Protein AF-A0A937IMV4-F1 (afdb_monomer_lite)

Secondary structure (DSSP, 8-state):
--------SSS---EEEE-SS-S-HHHHHHHHHTTTTT---SB-SSEEEE-TT-PPPBTT-SSSS-GGGS-S----SHHHHHHHHHHHHHTTS-TT-HHHHHHHHHHHHHHHHHHHH--------TT--GGGGGGGSBPPEEEEEEE-S---TTSPPPEEEEEEEEE-SS-EEEEEE---S---HHHHHHHHHHHHH-TTEEEEEE-HHHHT-TT----GGGS-HHHHTTTTT-SS---SS--HHHHHHHHTTS--

Foldseek 3Di:
DDFQAQDFDPLWGWWKKFFFPDPDVVVVVVVCVVVVVPDPFQAACGIGTDTLPDAWAFLQGPHNQPCVPVPPDPCVDLVSLVVSSLVSLVNRADPPPPLLNLQSVQVLVLLQVVLVVPPCPDDDDPPDDSSQQSRLAWDKGAFIWIFHDTDDPVDDTHTATARIWTGNSNAIEGEHTAPPDDDDVVNVVSVVSCVNGHVRYHYFYDHNCVSPPPVSHNPCVSDDPCNSPSCPQPPGRPGNDDDPVCVVVVVVSPDD

Sequence (256 aa):
MGRWSLCHGDGYINTFIIYGLITNPETVIKRLETDLSKQTECLTSNLAIVNFNTSGFRLNNPGWADLKNAGPINIDSTSTMFEIVREKIKSKISPFSKNTNSFIRDYLDYIEVQVTKINISKPQNELFDQYDWIFSAWLPLTHTHILIDELNDKKPMEFAEFDLCYWTGQKILCINLGSSSSIIQSKQRKIDYLKKSNPLVEIITIPKNIILKKEKKFPSEFFDTDFKEFWNGLKIPLGPNQPPVLSQYFSDQSIK

Structure (mmCIF, N/CA/C/O backbone):
data_AF-A0A937IMV4-F1
#
_entry.id   AF-A0A937IMV4-F1
#
loop_
_atom_site.group_PDB
_atom_site.id
_atom_site.type_symbol
_atom_site.label_atom_id
_atom_site.label_alt_id
_atom_site.label_comp_id
_atom_site.label_asym_id
_atom_site.label_entity_id
_atom_site.label_seq_id
_atom_site.pdbx_PDB_ins_code
_atom_site.Cartn_x
_atom_site.Cartn_y
_atom_site.Cartn_z
_atom_site.occupancy
_atom_site.B_iso_or_equiv
_atom_site.auth_seq_id
_atom_site.auth_comp_id
_atom_site.auth_asym_id
_atom_site.auth_atom_id
_atom_site.pdbx_PDB_model_num
ATOM 1 N N . MET A 1 1 ? -26.572 13.332 -3.907 1.00 35.97 1 MET A N 1
ATOM 2 C CA . MET A 1 1 ? -25.115 13.094 -3.958 1.00 35.97 1 MET A CA 1
ATOM 3 C C . MET A 1 1 ? -24.833 11.950 -3.003 1.00 35.97 1 MET A C 1
ATOM 5 O O . MET A 1 1 ? -25.085 12.113 -1.816 1.00 35.97 1 MET A O 1
ATOM 9 N N . GLY A 1 2 ? -24.500 10.769 -3.530 1.00 40.22 2 GLY A N 1
ATOM 10 C CA . GLY A 1 2 ? -24.310 9.559 -2.724 1.00 40.22 2 GLY A CA 1
ATOM 11 C C . GLY A 1 2 ? -23.132 9.734 -1.772 1.00 40.22 2 GLY A C 1
ATOM 12 O O . GLY A 1 2 ? -22.074 10.198 -2.190 1.00 40.22 2 GLY A O 1
ATOM 13 N N . ARG A 1 3 ? -23.353 9.445 -0.488 1.00 43.44 3 ARG A N 1
ATOM 14 C CA . ARG A 1 3 ? -22.322 9.516 0.549 1.00 43.44 3 ARG A CA 1
ATOM 15 C C . ARG A 1 3 ? -21.315 8.389 0.330 1.00 43.44 3 ARG A C 1
ATOM 17 O O . ARG A 1 3 ? -21.696 7.259 0.050 1.00 43.44 3 ARG A O 1
ATOM 24 N N . TRP A 1 4 ? -20.037 8.732 0.418 1.00 48.31 4 TRP A N 1
ATOM 25 C CA . TRP A 1 4 ? -18.911 7.825 0.244 1.00 48.31 4 TRP A CA 1
ATOM 26 C C . TRP A 1 4 ? -18.717 7.056 1.555 1.00 48.31 4 TRP A C 1
ATOM 28 O O . TRP A 1 4 ? -18.085 7.551 2.486 1.00 48.31 4 TRP A O 1
ATOM 38 N N . SER A 1 5 ? -19.356 5.897 1.663 1.00 47.56 5 SER A N 1
ATOM 39 C CA . SER A 1 5 ? -19.237 4.966 2.786 1.00 47.56 5 SER A CA 1
ATOM 40 C C . SER A 1 5 ? -18.824 3.595 2.276 1.00 47.56 5 SER A C 1
ATOM 42 O O . SER A 1 5 ? -19.152 3.263 1.134 1.00 47.56 5 SER A O 1
ATOM 44 N N . LEU A 1 6 ? -18.146 2.790 3.111 1.00 47.97 6 LEU A N 1
ATOM 45 C CA . LEU A 1 6 ? -17.988 1.365 2.807 1.00 47.97 6 LEU A CA 1
ATOM 46 C C . LEU A 1 6 ? -19.382 0.768 2.721 1.00 47.97 6 LEU A C 1
ATOM 48 O O . LEU A 1 6 ? -20.078 0.674 3.727 1.00 47.97 6 LEU A O 1
ATOM 52 N N . CYS A 1 7 ? -19.794 0.416 1.505 1.00 49.31 7 CYS A N 1
ATOM 53 C CA . CYS A 1 7 ? -21.063 -0.244 1.277 1.00 49.31 7 CYS A CA 1
ATOM 54 C C . CYS A 1 7 ? -20.988 -1.654 1.875 1.00 49.31 7 CYS A C 1
ATOM 56 O O . CYS A 1 7 ? -20.182 -2.485 1.456 1.00 49.31 7 CYS A O 1
ATOM 58 N N . HIS A 1 8 ? -21.816 -1.908 2.885 1.00 48.75 8 HIS A N 1
ATOM 59 C CA . HIS A 1 8 ? -21.903 -3.193 3.570 1.00 48.75 8 HIS A CA 1
ATOM 60 C C . HIS A 1 8 ? -22.439 -4.279 2.636 1.00 48.75 8 HIS A C 1
ATOM 62 O O . HIS A 1 8 ? -23.478 -4.101 2.020 1.00 48.75 8 HIS A O 1
ATOM 68 N N . GLY A 1 9 ? -21.790 -5.446 2.608 1.00 45.41 9 GLY A N 1
ATOM 69 C CA . GLY A 1 9 ? -22.422 -6.703 2.173 1.00 45.41 9 GLY A CA 1
ATOM 70 C C . GLY A 1 9 ? -22.655 -6.923 0.670 1.00 45.41 9 GLY A C 1
ATOM 71 O O . GLY A 1 9 ? -22.860 -8.071 0.283 1.00 45.41 9 GLY A O 1
ATOM 72 N N . ASP A 1 10 ? -22.546 -5.901 -0.178 1.00 50.69 10 ASP A N 1
ATOM 73 C CA . ASP A 1 10 ? -22.975 -5.990 -1.588 1.00 50.69 10 ASP A CA 1
ATOM 74 C C . ASP A 1 10 ? -21.863 -6.419 -2.565 1.00 50.69 10 ASP A C 1
ATOM 76 O O . ASP A 1 10 ? -22.072 -6.475 -3.776 1.00 50.69 10 ASP A O 1
ATOM 80 N N . GLY A 1 11 ? -20.657 -6.703 -2.059 1.00 57.28 11 GLY A N 1
ATOM 81 C CA . GLY A 1 11 ? -19.498 -7.055 -2.890 1.00 57.28 11 GLY A CA 1
ATOM 82 C C . GLY A 1 11 ? -18.830 -5.862 -3.585 1.00 57.28 11 GLY A C 1
ATOM 83 O O . GLY A 1 11 ? -17.961 -6.067 -4.426 1.00 57.28 11 GLY A O 1
ATOM 84 N N . TYR A 1 12 ? -19.187 -4.631 -3.214 1.00 65.69 12 TYR A N 1
ATOM 85 C CA . TYR A 1 12 ? -18.537 -3.402 -3.670 1.00 65.69 12 TYR A CA 1
ATOM 86 C C . TYR A 1 12 ? -17.840 -2.707 -2.505 1.00 65.69 12 TYR A C 1
ATOM 88 O O . TYR A 1 12 ? -18.306 -2.757 -1.371 1.00 65.69 12 TYR A O 1
ATOM 96 N N . ILE A 1 13 ? -16.726 -2.034 -2.789 1.00 75.50 13 ILE A N 1
ATOM 97 C CA . ILE A 1 13 ? -15.989 -1.251 -1.801 1.00 75.50 13 ILE A CA 1
ATOM 98 C C . ILE A 1 13 ? -15.983 0.214 -2.213 1.00 75.50 13 ILE A C 1
ATOM 100 O O . ILE A 1 13 ? -15.630 0.541 -3.343 1.00 75.50 13 ILE A O 1
ATOM 104 N N . ASN A 1 14 ? -16.400 1.089 -1.301 1.00 83.94 14 ASN A N 1
ATOM 105 C CA . ASN A 1 14 ? -16.331 2.532 -1.473 1.00 83.94 14 ASN A CA 1
ATOM 106 C C . ASN A 1 14 ? -15.772 3.148 -0.186 1.00 83.94 14 ASN A C 1
ATOM 108 O O . ASN A 1 14 ? -16.401 3.067 0.851 1.00 83.94 14 ASN A O 1
ATOM 112 N N . THR A 1 15 ? -14.556 3.675 -0.174 1.00 87.38 15 THR A N 1
ATOM 113 C CA . THR A 1 15 ? -13.951 4.173 1.066 1.00 87.38 15 THR A CA 1
ATOM 114 C C . THR A 1 15 ? -12.892 5.219 0.824 1.00 87.38 15 THR A C 1
ATOM 116 O O . THR A 1 15 ? -12.255 5.278 -0.227 1.00 87.38 15 THR A O 1
ATOM 119 N N . PHE A 1 16 ? -12.635 5.979 1.880 1.00 89.88 16 PHE A N 1
ATOM 120 C CA . PHE A 1 16 ? -11.421 6.752 2.027 1.00 89.88 16 PHE A CA 1
ATOM 121 C C . PHE A 1 16 ? -10.347 5.941 2.745 1.00 89.88 16 PHE A C 1
ATOM 123 O O . PHE A 1 16 ? -10.598 5.297 3.769 1.00 89.88 16 PHE A O 1
ATOM 130 N N . ILE A 1 17 ? -9.136 6.012 2.207 1.00 93.31 17 ILE A N 1
ATOM 131 C CA . ILE A 1 17 ? -7.914 5.529 2.836 1.00 93.31 17 ILE A CA 1
ATOM 132 C C . ILE A 1 17 ? -7.033 6.748 3.088 1.00 93.31 17 ILE A C 1
ATOM 134 O O . ILE A 1 17 ? -6.520 7.356 2.149 1.00 93.31 17 ILE A O 1
ATOM 138 N N . ILE A 1 18 ? -6.850 7.120 4.351 1.00 94.44 18 ILE A N 1
ATOM 139 C CA . ILE A 1 18 ? -5.891 8.153 4.741 1.00 94.44 18 ILE A CA 1
ATOM 140 C C . ILE A 1 18 ? -4.559 7.471 5.015 1.00 94.44 18 ILE A C 1
ATOM 142 O O . ILE A 1 18 ? -4.516 6.435 5.676 1.00 94.44 18 ILE A O 1
ATOM 146 N N . TYR A 1 19 ? -3.466 8.043 4.523 1.00 94.81 19 TYR A N 1
ATOM 147 C CA . TYR A 1 19 ? -2.154 7.419 4.637 1.00 94.81 19 TYR A CA 1
ATOM 148 C C . TYR A 1 19 ? -1.023 8.449 4.790 1.00 94.81 19 TYR A C 1
ATOM 150 O O . TYR A 1 19 ? -1.168 9.650 4.530 1.00 94.81 19 TYR A O 1
ATOM 158 N N . GLY A 1 20 ? 0.128 7.963 5.243 1.00 92.88 20 GLY A N 1
ATOM 159 C CA . GLY A 1 20 ? 1.294 8.746 5.632 1.00 92.88 20 GLY A CA 1
ATOM 160 C C . GLY A 1 20 ? 1.236 9.239 7.080 1.00 92.88 20 GLY A C 1
ATOM 161 O O . GLY A 1 20 ? 0.428 8.794 7.891 1.00 92.88 20 GLY A O 1
ATOM 162 N N . LEU A 1 21 ? 2.128 10.170 7.420 1.00 91.00 21 LEU A N 1
ATOM 163 C CA . LEU A 1 21 ? 2.226 10.750 8.762 1.00 91.00 21 LEU A CA 1
ATOM 164 C C . LEU A 1 21 ? 1.096 11.752 9.020 1.00 91.00 21 LEU A C 1
ATOM 166 O O . LEU A 1 21 ? 1.268 12.957 8.844 1.00 91.00 21 LEU A O 1
ATOM 170 N N . ILE A 1 22 ? -0.061 11.243 9.434 1.00 88.62 22 ILE A N 1
ATOM 171 C CA . ILE A 1 22 ? -1.247 12.038 9.748 1.00 88.62 22 ILE A CA 1
ATOM 172 C C . ILE A 1 22 ? -1.566 11.942 11.237 1.00 88.62 22 ILE A C 1
ATOM 174 O O . ILE A 1 22 ? -1.666 10.856 11.796 1.00 88.62 22 ILE A O 1
ATOM 178 N N . THR A 1 23 ? -1.746 13.097 11.877 1.00 84.50 23 THR A N 1
ATOM 179 C CA . THR A 1 23 ? -2.139 13.191 13.292 1.00 84.50 23 THR A CA 1
ATOM 180 C C . THR A 1 23 ? -3.652 13.189 13.488 1.00 84.50 23 THR A C 1
ATOM 182 O O . THR A 1 23 ? -4.128 12.730 14.521 1.00 84.50 23 THR A O 1
ATOM 185 N N . ASN A 1 24 ? -4.413 13.700 12.515 1.00 89.44 24 ASN A N 1
ATOM 186 C CA . ASN A 1 24 ? -5.872 13.725 12.552 1.00 89.44 24 ASN A CA 1
ATOM 187 C C . ASN A 1 24 ? -6.459 13.379 11.165 1.00 89.44 24 ASN A C 1
ATOM 189 O O . ASN A 1 24 ? -6.494 14.257 10.294 1.00 89.44 24 ASN A O 1
ATOM 193 N N . PRO A 1 25 ? -6.906 12.126 10.944 1.00 89.69 25 PRO A N 1
ATOM 194 C CA . PRO A 1 25 ? -7.451 11.689 9.658 1.00 89.69 25 PRO A CA 1
ATOM 195 C C . PRO A 1 25 ? -8.759 12.399 9.278 1.00 89.69 25 PRO A C 1
ATOM 197 O O . PRO A 1 25 ? -8.988 12.637 8.093 1.00 89.69 25 PRO A O 1
ATOM 200 N N . GLU A 1 26 ? -9.576 12.834 10.244 1.00 88.81 26 GLU A N 1
ATOM 201 C CA . GLU A 1 26 ? -10.815 13.567 9.943 1.00 88.81 26 GLU A CA 1
ATOM 202 C C . GLU A 1 26 ? -10.547 14.897 9.244 1.00 88.81 26 GLU A C 1
ATOM 204 O O . GLU A 1 26 ? -11.264 15.281 8.324 1.00 88.81 26 GLU A O 1
ATOM 209 N N . THR A 1 27 ? -9.507 15.614 9.674 1.00 87.06 27 THR A N 1
ATOM 210 C CA . THR A 1 27 ? -9.147 16.908 9.082 1.00 87.06 27 THR A CA 1
ATOM 211 C C . THR A 1 27 ? -8.747 16.756 7.617 1.00 87.06 27 THR A C 1
ATOM 213 O O . THR A 1 27 ? -8.982 17.667 6.825 1.00 87.06 27 THR A O 1
ATOM 216 N N . VAL A 1 28 ? -8.156 15.615 7.244 1.00 86.69 28 VAL A N 1
ATOM 217 C CA . VAL A 1 28 ? -7.808 15.316 5.849 1.00 86.69 28 VAL A CA 1
ATOM 218 C C . VAL A 1 28 ? -9.081 15.182 5.017 1.00 86.69 28 VAL A C 1
ATOM 220 O O . VAL A 1 28 ? -9.205 15.875 4.011 1.00 86.69 28 VAL A O 1
ATOM 223 N N . ILE A 1 29 ? -10.049 14.380 5.474 1.00 83.56 29 ILE A N 1
ATOM 224 C CA . ILE A 1 29 ? -11.341 14.218 4.789 1.00 83.56 29 ILE A CA 1
ATOM 225 C C . ILE A 1 29 ? -12.083 15.555 4.695 1.00 83.56 29 ILE A C 1
ATOM 227 O O . ILE A 1 29 ? -12.451 15.963 3.600 1.00 83.56 29 ILE A O 1
ATOM 231 N N . LYS A 1 30 ? -12.244 16.281 5.808 1.00 82.19 30 LYS A N 1
ATOM 232 C CA . LYS A 1 30 ? -13.016 17.538 5.853 1.00 82.19 30 LYS A CA 1
ATOM 233 C C . LYS A 1 30 ? -12.456 18.616 4.924 1.00 82.19 30 LYS A C 1
ATOM 235 O O . LYS A 1 30 ? -13.222 19.331 4.290 1.00 82.19 30 LYS A O 1
ATOM 240 N N . ARG A 1 31 ? -11.124 18.730 4.807 1.00 77.50 31 ARG A N 1
ATOM 241 C CA . ARG A 1 31 ? -10.494 19.647 3.834 1.00 77.50 31 ARG A CA 1
ATOM 242 C C . ARG A 1 31 ? -10.890 19.294 2.405 1.00 77.50 31 ARG A C 1
ATOM 244 O O . ARG A 1 31 ? -11.164 20.186 1.610 1.00 77.50 31 ARG A O 1
ATOM 251 N N . LEU A 1 32 ? -10.939 18.001 2.111 1.00 69.88 32 LEU A N 1
ATOM 252 C CA . LEU A 1 32 ? -11.200 17.474 0.780 1.00 69.88 32 LEU A CA 1
ATOM 253 C C . LEU A 1 32 ? -12.697 17.463 0.448 1.00 69.88 32 LEU A C 1
ATOM 255 O O . LEU A 1 32 ? -13.033 17.644 -0.710 1.00 69.88 32 LEU A O 1
ATOM 259 N N . GLU A 1 33 ? -13.607 17.369 1.424 1.00 65.94 33 GLU A N 1
ATOM 260 C CA . GLU A 1 33 ? -15.060 17.532 1.212 1.00 65.94 33 GLU A CA 1
ATOM 261 C C . GLU A 1 33 ? -15.422 18.903 0.635 1.00 65.94 33 GLU A C 1
ATOM 263 O O . GLU A 1 33 ? -16.274 18.993 -0.250 1.00 65.94 33 GLU A O 1
ATOM 268 N N . THR A 1 34 ? -14.718 19.958 1.049 1.00 60.47 34 THR A N 1
ATOM 269 C CA . THR A 1 34 ? -14.850 21.297 0.453 1.00 60.47 34 THR A CA 1
ATOM 270 C C . THR A 1 34 ? -14.442 21.348 -1.027 1.00 60.47 34 THR A C 1
ATOM 272 O O . THR A 1 34 ? -14.974 22.168 -1.776 1.00 60.47 34 THR A O 1
ATOM 275 N N . ASP A 1 35 ? -13.552 20.448 -1.462 1.00 58.44 35 ASP A N 1
ATOM 276 C CA . ASP A 1 35 ? -12.949 20.418 -2.802 1.00 58.44 35 ASP A CA 1
ATOM 277 C C . ASP A 1 35 ? -13.392 19.217 -3.663 1.00 58.44 35 ASP A C 1
ATOM 279 O O . ASP A 1 35 ? -13.075 19.155 -4.850 1.00 58.44 35 ASP A O 1
ATOM 283 N N . LEU A 1 36 ? -14.165 18.278 -3.109 1.00 55.75 36 LEU A N 1
ATOM 284 C CA . LEU A 1 36 ? -14.552 17.000 -3.725 1.00 55.75 36 LEU A CA 1
ATOM 285 C C . LEU A 1 36 ? -15.387 17.189 -5.000 1.00 55.75 36 LEU A C 1
ATOM 287 O O . LEU A 1 36 ? -15.320 16.376 -5.915 1.00 55.75 36 LEU A O 1
ATOM 291 N N . SER A 1 37 ? -16.110 18.309 -5.109 1.00 53.34 37 SER A N 1
ATOM 292 C CA . SER A 1 37 ? -16.808 18.706 -6.344 1.00 53.34 37 SER A CA 1
ATOM 293 C C . SER A 1 37 ? -15.868 19.062 -7.508 1.00 53.34 37 SER A C 1
ATOM 295 O O . SER A 1 37 ? -16.317 19.150 -8.648 1.00 53.34 37 SER A O 1
ATOM 297 N N . LYS A 1 38 ? -14.572 19.261 -7.234 1.00 54.50 38 LYS A N 1
ATOM 298 C CA . LYS A 1 38 ? -13.532 19.648 -8.199 1.00 54.50 38 LYS A CA 1
ATOM 299 C C . LYS A 1 38 ? -12.437 18.591 -8.366 1.00 54.50 38 LYS A C 1
ATOM 301 O O . LYS A 1 38 ? -11.566 18.768 -9.214 1.00 54.50 38 LYS A O 1
ATOM 306 N N . GLN A 1 39 ? -12.445 17.519 -7.570 1.00 58.66 39 GLN A N 1
ATOM 307 C CA . GLN A 1 39 ? -11.411 16.489 -7.629 1.00 58.66 39 GLN A CA 1
ATOM 308 C C . GLN A 1 39 ? -11.734 15.419 -8.666 1.00 58.66 39 GLN A C 1
ATOM 310 O O . GLN A 1 39 ? -12.695 14.668 -8.539 1.00 58.66 39 GLN A O 1
ATOM 315 N N . THR A 1 40 ? -10.883 15.338 -9.685 1.00 61.75 40 THR A N 1
ATOM 316 C CA . THR A 1 40 ? -10.913 14.293 -10.716 1.00 61.75 40 THR A CA 1
ATOM 317 C C . THR A 1 40 ? -10.019 13.099 -10.375 1.00 61.75 40 THR A C 1
ATOM 319 O O . THR A 1 40 ? -10.160 12.040 -10.979 1.00 61.75 40 THR A O 1
ATOM 322 N N . GLU A 1 41 ? -9.083 13.252 -9.432 1.00 71.50 41 GLU A N 1
ATOM 323 C CA . GLU A 1 41 ? -8.085 12.231 -9.095 1.00 71.50 41 GLU A CA 1
ATOM 324 C C . GLU A 1 41 ? -8.499 11.417 -7.859 1.00 71.50 41 GLU A C 1
ATOM 326 O O . GLU A 1 41 ? -8.888 11.967 -6.832 1.00 71.50 41 GLU A O 1
ATOM 331 N N . CYS A 1 42 ? -8.362 10.089 -7.940 1.00 84.25 42 CYS A N 1
ATOM 332 C CA . CYS A 1 42 ? -8.639 9.170 -6.826 1.00 84.25 42 CYS A CA 1
ATOM 333 C C . CYS A 1 42 ? -7.492 9.087 -5.801 1.00 84.25 42 CYS A C 1
ATOM 335 O O . CYS A 1 42 ? -7.614 8.384 -4.802 1.00 84.25 42 CYS A O 1
ATOM 337 N N . LEU A 1 43 ? -6.368 9.764 -6.041 1.00 88.06 43 LEU A N 1
ATOM 338 C CA . LEU A 1 43 ? -5.193 9.776 -5.173 1.00 88.06 43 LEU A CA 1
ATOM 339 C C . LEU A 1 43 ? -4.726 11.213 -4.956 1.00 88.06 43 LEU A C 1
ATOM 341 O O . LEU A 1 43 ? -4.619 11.996 -5.888 1.00 88.06 43 LEU A O 1
ATOM 345 N N . THR A 1 44 ? -4.385 11.534 -3.716 1.00 88.88 44 THR A N 1
ATOM 346 C CA . THR A 1 44 ? -3.658 12.749 -3.326 1.00 88.88 44 THR A CA 1
ATOM 347 C C . THR A 1 44 ? -2.463 12.343 -2.472 1.00 88.88 44 THR A C 1
ATOM 349 O O . THR A 1 44 ? -2.267 11.155 -2.221 1.00 88.88 44 THR A O 1
ATOM 352 N N . SER A 1 45 ? -1.683 13.291 -1.950 1.00 88.00 45 SER A N 1
ATOM 353 C CA . SER A 1 45 ? -0.517 12.993 -1.112 1.00 88.00 45 SER A CA 1
ATOM 354 C C . SER A 1 45 ? -0.832 12.192 0.161 1.00 88.00 45 SER A C 1
ATOM 356 O O . SER A 1 45 ? 0.063 11.517 0.674 1.00 88.00 45 SER A O 1
ATOM 358 N N . ASN A 1 46 ? -2.064 12.257 0.679 1.00 92.06 46 ASN A N 1
ATOM 359 C CA . ASN A 1 46 ? -2.443 11.661 1.969 1.00 92.06 46 ASN A CA 1
ATOM 360 C C . ASN A 1 46 ? -3.838 11.020 1.988 1.00 92.06 46 ASN A C 1
ATOM 362 O O . ASN A 1 46 ? -4.243 10.498 3.024 1.00 92.06 46 ASN A O 1
ATOM 366 N N . LEU A 1 47 ? -4.569 11.060 0.875 1.00 91.50 47 LEU A N 1
ATOM 367 C CA . LEU A 1 47 ? -5.886 10.445 0.726 1.00 91.50 47 LEU A CA 1
ATOM 368 C C . LEU A 1 47 ? -5.910 9.583 -0.532 1.00 91.50 47 LEU A C 1
ATOM 370 O O . LEU A 1 47 ? -5.431 10.015 -1.581 1.00 91.50 47 LEU A O 1
ATOM 374 N N . ALA A 1 48 ? -6.515 8.410 -0.428 1.00 92.06 48 ALA A N 1
ATOM 375 C CA . ALA A 1 48 ? -6.930 7.597 -1.553 1.00 92.06 48 ALA A CA 1
ATOM 376 C C . ALA A 1 48 ? -8.446 7.362 -1.494 1.00 92.06 48 ALA A C 1
ATOM 378 O O . ALA A 1 48 ? -8.990 7.052 -0.432 1.00 92.06 48 ALA A O 1
ATOM 379 N N . ILE A 1 49 ? -9.116 7.524 -2.630 1.00 90.00 49 ILE A N 1
ATOM 380 C CA . ILE A 1 49 ? -10.550 7.316 -2.813 1.00 90.00 49 ILE A CA 1
ATOM 381 C C . ILE A 1 49 ? -10.725 6.008 -3.575 1.00 90.00 49 ILE A C 1
ATOM 383 O O . ILE A 1 49 ? -10.404 5.912 -4.760 1.00 90.00 49 ILE A O 1
ATOM 387 N N . VAL A 1 50 ? -11.222 4.989 -2.890 1.00 88.69 50 VAL A N 1
ATOM 388 C CA . VAL A 1 50 ? -11.490 3.675 -3.469 1.00 88.69 50 VAL A CA 1
ATOM 389 C C . VAL A 1 50 ? -12.979 3.577 -3.736 1.00 88.69 50 VAL A C 1
ATOM 391 O O . VAL A 1 50 ? -13.762 3.802 -2.828 1.00 88.69 50 VAL A O 1
ATOM 394 N N . ASN A 1 51 ? -13.371 3.250 -4.961 1.00 83.56 51 ASN A N 1
ATOM 395 C CA . ASN A 1 51 ? -14.735 2.895 -5.336 1.00 83.56 51 ASN A CA 1
ATOM 396 C C . ASN A 1 51 ? -14.699 1.756 -6.373 1.00 83.56 51 ASN A C 1
ATOM 398 O O . ASN A 1 51 ? -13.623 1.343 -6.807 1.00 83.56 51 ASN A O 1
ATOM 402 N N . PHE A 1 52 ? -15.865 1.270 -6.801 1.00 74.88 52 PHE A N 1
ATOM 403 C CA . PHE A 1 52 ? -15.981 0.162 -7.758 1.00 74.88 52 PHE A CA 1
ATOM 404 C C . PHE A 1 52 ? -15.360 0.426 -9.143 1.00 74.88 52 PHE A C 1
ATOM 406 O O . PHE A 1 52 ? -15.055 -0.522 -9.856 1.00 74.88 52 PHE A O 1
ATOM 413 N N . ASN A 1 53 ? -15.152 1.691 -9.519 1.00 79.56 53 ASN A N 1
ATOM 414 C CA . ASN A 1 53 ? -14.491 2.091 -10.765 1.00 79.56 53 ASN A CA 1
ATOM 415 C C . ASN A 1 53 ? -13.014 2.458 -10.565 1.00 79.56 53 ASN A C 1
ATOM 417 O O . ASN A 1 53 ? -12.319 2.757 -11.537 1.00 79.56 53 ASN A O 1
ATOM 421 N N . THR A 1 54 ? -12.518 2.492 -9.325 1.00 84.19 54 THR A N 1
ATOM 422 C CA . THR A 1 54 ? -11.134 2.881 -9.055 1.00 84.19 54 THR A CA 1
ATOM 423 C C . THR A 1 54 ? -10.202 1.721 -9.390 1.00 84.19 54 THR A C 1
ATOM 425 O O . THR A 1 54 ? -10.170 0.714 -8.684 1.00 84.19 54 THR A O 1
ATOM 428 N N . SER A 1 55 ? -9.365 1.882 -10.417 1.00 88.25 55 SER A N 1
ATOM 429 C CA . SER A 1 55 ? -8.282 0.937 -10.706 1.00 88.25 55 SER A CA 1
ATOM 430 C C . SER A 1 55 ? -7.323 0.808 -9.520 1.00 88.25 55 SER A C 1
ATOM 432 O O . SER A 1 55 ? -7.145 1.751 -8.747 1.00 88.25 55 SER A O 1
ATOM 434 N N . GLY A 1 56 ? -6.653 -0.334 -9.397 1.00 91.12 56 GLY A N 1
ATOM 435 C CA . GLY A 1 56 ? -5.672 -0.532 -8.337 1.00 91.12 56 GLY A CA 1
ATOM 436 C C . GLY A 1 56 ? -4.537 0.494 -8.368 1.00 91.12 56 GLY A C 1
ATOM 437 O O . GLY A 1 56 ? -4.130 0.953 -9.436 1.00 91.12 56 GLY A O 1
ATOM 438 N N . PHE A 1 57 ? -4.042 0.865 -7.188 1.00 94.06 57 PHE A N 1
ATOM 439 C CA . PHE A 1 57 ? -3.035 1.910 -7.054 1.00 94.06 57 PHE A CA 1
ATOM 440 C C . PHE A 1 57 ? -1.634 1.348 -7.266 1.00 94.06 57 PHE A C 1
ATOM 442 O O . PHE A 1 57 ? -1.197 0.415 -6.593 1.00 94.06 57 PHE A O 1
ATOM 449 N N . ARG A 1 58 ? -0.920 1.956 -8.199 1.00 93.94 58 ARG A N 1
ATOM 450 C CA . ARG A 1 58 ? 0.414 1.628 -8.676 1.00 93.94 58 ARG A CA 1
ATOM 451 C C . ARG A 1 58 ? 1.357 2.802 -8.446 1.00 93.94 58 ARG A C 1
ATOM 453 O O . ARG A 1 58 ? 0.926 3.939 -8.246 1.00 93.94 58 ARG A O 1
ATOM 460 N N . LEU A 1 59 ? 2.659 2.537 -8.498 1.00 92.62 59 LEU A N 1
ATOM 461 C CA . LEU A 1 59 ? 3.679 3.573 -8.315 1.00 92.62 59 LEU A CA 1
ATOM 462 C C . LEU A 1 59 ? 3.579 4.697 -9.356 1.00 92.62 59 LEU A C 1
ATOM 464 O O . LEU A 1 59 ? 3.895 5.840 -9.032 1.00 92.62 59 LEU A O 1
ATOM 468 N N . ASN A 1 60 ? 3.094 4.398 -10.565 1.00 88.25 60 ASN A N 1
ATOM 469 C CA . ASN A 1 60 ? 2.908 5.389 -11.625 1.00 88.25 60 ASN A CA 1
ATOM 470 C C . ASN A 1 60 ? 1.680 6.302 -11.447 1.00 88.25 60 ASN A C 1
ATOM 472 O O . ASN A 1 60 ? 1.544 7.269 -12.198 1.00 88.25 60 ASN A O 1
ATOM 476 N N . ASN A 1 61 ? 0.748 5.987 -10.536 1.00 88.25 61 ASN A N 1
ATOM 477 C CA . ASN A 1 61 ? -0.488 6.758 -10.457 1.00 88.25 61 ASN A CA 1
ATOM 478 C C . ASN A 1 61 ? -0.202 8.221 -10.075 1.00 88.25 61 ASN A C 1
ATOM 480 O O . ASN A 1 61 ? 0.648 8.485 -9.222 1.00 88.25 61 ASN A O 1
ATOM 484 N N . PRO A 1 62 ? -0.922 9.190 -10.665 1.00 83.94 62 PRO A N 1
ATOM 485 C CA . PRO A 1 62 ? -0.759 10.593 -10.314 1.00 83.94 62 PRO A CA 1
ATOM 486 C C . PRO A 1 62 ? -1.295 10.901 -8.905 1.00 83.94 62 PRO A C 1
ATOM 488 O O . PRO A 1 62 ? -1.963 10.088 -8.264 1.00 83.94 62 PRO A O 1
ATOM 491 N N . GLY A 1 63 ? -0.955 12.091 -8.407 1.00 83.88 63 GLY A N 1
ATOM 492 C CA . GLY A 1 63 ? -1.513 12.663 -7.178 1.00 83.88 63 GLY A CA 1
ATOM 493 C C . GLY A 1 63 ? -0.798 12.275 -5.878 1.00 83.88 63 GLY A C 1
ATOM 494 O O . GLY A 1 63 ? -0.639 13.119 -4.995 1.00 83.88 63 GLY A O 1
ATOM 495 N N . TRP A 1 64 ? -0.282 11.045 -5.745 1.00 87.62 64 TRP A N 1
ATOM 496 C CA . TRP A 1 64 ? 0.339 10.597 -4.483 1.00 87.62 64 TRP A CA 1
ATOM 497 C C . TRP A 1 64 ? 1.761 11.136 -4.255 1.00 87.62 64 TRP A C 1
ATOM 499 O O . TRP A 1 64 ? 2.152 11.402 -3.108 1.00 87.62 64 TRP A O 1
ATOM 509 N N . ALA A 1 65 ? 2.542 11.267 -5.331 1.00 79.81 65 ALA A N 1
ATOM 510 C CA . ALA A 1 65 ? 3.949 11.660 -5.274 1.00 79.81 65 ALA A CA 1
ATOM 511 C C . ALA A 1 65 ? 4.151 13.188 -5.296 1.00 79.81 65 ALA A C 1
ATOM 513 O O . ALA A 1 65 ? 5.192 13.659 -4.834 1.00 79.81 65 ALA A O 1
ATOM 514 N N . ASP A 1 66 ? 3.154 13.945 -5.783 1.00 67.62 66 ASP A N 1
ATOM 515 C CA . ASP A 1 66 ? 3.196 15.396 -6.042 1.00 67.62 66 ASP A CA 1
ATOM 516 C C . ASP A 1 66 ? 4.572 15.875 -6.538 1.00 67.62 66 ASP A C 1
ATOM 518 O O . ASP A 1 66 ? 5.274 16.661 -5.899 1.00 67.62 66 ASP A O 1
ATOM 522 N N . LEU A 1 67 ? 4.996 15.325 -7.678 1.00 62.81 67 LEU A N 1
ATOM 523 C CA . LEU A 1 67 ? 6.287 15.639 -8.292 1.00 62.81 67 LEU A CA 1
ATOM 524 C C . LEU A 1 67 ? 6.301 17.018 -8.968 1.00 62.81 67 LEU A C 1
ATOM 526 O O . LEU A 1 67 ? 7.350 17.449 -9.426 1.00 62.81 67 LEU A O 1
ATOM 530 N N . LYS A 1 68 ? 5.170 17.741 -8.988 1.00 53.16 68 LYS A N 1
ATOM 531 C CA . LYS A 1 68 ? 5.053 19.090 -9.570 1.00 53.16 68 LYS A CA 1
ATOM 532 C C . LYS A 1 68 ? 5.934 20.123 -8.855 1.00 53.16 68 LYS A C 1
ATOM 534 O O . LYS A 1 68 ? 6.309 21.118 -9.461 1.00 53.16 68 LYS A O 1
ATOM 539 N N . ASN A 1 69 ? 6.254 19.873 -7.583 1.00 46.53 69 ASN A N 1
ATOM 540 C CA . ASN A 1 69 ? 7.090 20.732 -6.737 1.00 46.53 69 ASN A CA 1
ATOM 541 C C . ASN A 1 69 ? 8.509 20.188 -6.529 1.00 46.53 69 ASN A C 1
ATOM 543 O O . ASN A 1 69 ? 9.331 20.820 -5.864 1.00 46.53 69 ASN A O 1
ATOM 547 N N . ALA A 1 70 ? 8.801 19.004 -7.065 1.00 49.41 70 ALA A N 1
ATOM 548 C CA . ALA A 1 70 ? 10.175 18.580 -7.220 1.00 49.41 70 ALA A CA 1
ATOM 549 C C . ALA A 1 70 ? 10.754 19.529 -8.279 1.00 49.41 70 ALA A C 1
ATOM 551 O O . ALA A 1 70 ? 10.126 19.690 -9.318 1.00 49.41 70 ALA A O 1
ATOM 552 N N . GLY A 1 71 ? 11.829 20.265 -7.981 1.00 45.34 71 GLY A N 1
ATOM 553 C CA . GLY A 1 71 ? 12.371 21.301 -8.875 1.00 45.34 71 GLY A CA 1
ATOM 554 C C . GLY A 1 71 ? 12.794 20.757 -10.252 1.00 45.34 71 GLY A C 1
ATOM 555 O O . GLY A 1 71 ? 12.351 19.690 -10.661 1.00 45.34 71 GLY A O 1
ATOM 556 N N . PRO A 1 72 ? 13.681 21.428 -11.002 1.00 45.38 72 PRO A N 1
ATOM 557 C CA . PRO A 1 72 ? 14.250 20.837 -12.211 1.00 45.38 72 PRO A CA 1
ATOM 558 C C . PRO A 1 72 ? 15.122 19.630 -11.825 1.00 45.38 72 PRO A C 1
ATOM 560 O O . PRO A 1 72 ? 16.337 19.734 -11.680 1.00 45.38 72 PRO A O 1
ATOM 563 N N . ILE A 1 73 ? 14.495 18.483 -11.578 1.00 54.34 73 ILE A N 1
ATOM 564 C CA . ILE A 1 73 ? 15.173 17.210 -11.450 1.00 54.34 73 ILE A CA 1
ATOM 565 C C . ILE A 1 73 ? 15.490 16.807 -12.880 1.00 54.34 73 ILE A C 1
ATOM 567 O O . ILE A 1 73 ? 14.585 16.547 -13.672 1.00 54.34 73 ILE A O 1
ATOM 571 N N . ASN A 1 74 ? 16.779 16.769 -13.200 1.00 49.72 74 ASN A N 1
ATOM 572 C CA . ASN A 1 74 ? 17.272 16.068 -14.376 1.00 49.72 74 ASN A CA 1
ATOM 573 C C . ASN A 1 74 ? 17.008 14.572 -14.149 1.00 49.72 74 ASN A C 1
ATOM 575 O O . ASN A 1 74 ? 17.812 13.848 -13.557 1.00 49.72 74 ASN A O 1
ATOM 579 N N . ILE A 1 75 ? 15.794 14.130 -14.479 1.00 60.62 75 ILE A N 1
ATOM 580 C CA . ILE A 1 75 ? 15.418 12.720 -14.442 1.00 60.62 75 ILE A CA 1
ATOM 581 C C . ILE A 1 75 ? 15.990 12.112 -15.717 1.00 60.62 75 ILE A C 1
ATOM 583 O O . ILE A 1 75 ? 15.303 11.966 -16.723 1.00 60.62 75 ILE A O 1
ATOM 587 N N . ASP A 1 76 ? 17.280 11.801 -15.664 1.00 64.88 76 ASP A N 1
ATOM 588 C CA . ASP A 1 76 ? 18.022 11.298 -16.821 1.00 64.88 76 ASP A CA 1
ATOM 589 C C . ASP A 1 76 ? 17.797 9.785 -17.033 1.00 64.88 76 ASP A C 1
ATOM 591 O O . ASP A 1 76 ? 18.235 9.227 -18.036 1.00 64.88 76 ASP A O 1
ATOM 595 N N . SER A 1 77 ? 17.117 9.095 -16.098 1.00 75.50 77 SER A N 1
ATOM 596 C CA . SER A 1 77 ? 16.796 7.665 -16.217 1.00 75.50 77 SER A CA 1
ATOM 597 C C . SER A 1 77 ? 15.603 7.202 -15.362 1.00 75.50 77 SER A C 1
ATOM 599 O O . SER A 1 77 ? 15.301 7.773 -14.307 1.00 75.50 77 SER A O 1
ATOM 601 N N . THR A 1 78 ? 14.981 6.090 -15.771 1.00 81.38 78 THR A N 1
ATOM 602 C CA . THR A 1 78 ? 13.949 5.344 -15.022 1.00 81.38 78 THR A CA 1
ATOM 603 C C . THR A 1 78 ? 14.443 4.897 -13.634 1.00 81.38 78 THR A C 1
ATOM 605 O O . THR A 1 78 ? 13.677 4.912 -12.669 1.00 81.38 78 THR A O 1
ATOM 608 N N . SER A 1 79 ? 15.734 4.572 -13.493 1.00 84.38 79 SER A N 1
ATOM 609 C CA . SER A 1 79 ? 16.360 4.223 -12.206 1.00 84.38 79 SER A CA 1
ATOM 610 C C . SER A 1 79 ? 16.395 5.404 -11.237 1.00 84.38 79 SER A C 1
ATOM 612 O O . SER A 1 79 ? 15.944 5.280 -10.098 1.00 84.38 79 SER A O 1
ATOM 614 N N . THR A 1 80 ? 16.820 6.580 -11.706 1.00 84.56 80 THR A N 1
ATOM 615 C CA . THR A 1 80 ? 16.815 7.811 -10.901 1.00 84.56 80 THR A CA 1
ATOM 616 C C . THR A 1 80 ? 15.403 8.152 -10.422 1.00 84.56 80 THR A C 1
ATOM 618 O O . THR A 1 80 ? 15.201 8.497 -9.257 1.00 84.56 80 THR A O 1
ATOM 621 N N . MET A 1 81 ? 14.406 8.015 -11.301 1.00 85.00 81 MET A N 1
ATOM 622 C CA . MET A 1 81 ? 13.002 8.237 -10.949 1.00 85.00 81 MET A CA 1
ATOM 623 C C . MET A 1 81 ? 12.518 7.263 -9.871 1.00 85.00 81 MET A C 1
ATOM 625 O O . MET A 1 81 ? 11.791 7.651 -8.954 1.00 85.00 81 MET A O 1
ATOM 629 N N . PHE A 1 82 ? 12.926 5.999 -9.956 1.00 89.62 82 PHE A N 1
ATOM 630 C CA . PHE A 1 82 ? 12.545 5.016 -8.959 1.00 89.62 82 PHE A CA 1
ATOM 631 C C . PHE A 1 82 ? 13.183 5.297 -7.595 1.00 89.62 82 PHE A C 1
ATOM 633 O O . PHE A 1 82 ? 12.482 5.213 -6.591 1.00 89.62 82 PHE A O 1
ATOM 640 N N . GLU A 1 83 ? 14.445 5.728 -7.532 1.00 89.69 83 GLU A N 1
ATOM 641 C CA . GLU A 1 83 ? 15.060 6.161 -6.268 1.00 89.69 83 GLU A CA 1
ATOM 642 C C . GLU A 1 83 ? 14.314 7.347 -5.637 1.00 89.69 83 GLU A C 1
ATOM 644 O O . GLU A 1 83 ? 14.043 7.348 -4.434 1.00 89.69 83 GLU A O 1
ATOM 649 N N . ILE A 1 84 ? 13.863 8.314 -6.443 1.00 88.38 84 ILE A N 1
ATOM 650 C CA . ILE A 1 84 ? 13.010 9.415 -5.963 1.00 88.38 84 ILE A CA 1
ATOM 651 C C . ILE A 1 84 ? 11.697 8.873 -5.381 1.00 88.38 84 ILE A C 1
ATOM 653 O O . ILE A 1 84 ? 11.266 9.303 -4.308 1.00 88.38 84 ILE A O 1
ATOM 657 N N . VAL A 1 85 ? 11.068 7.904 -6.053 1.00 90.31 85 VAL A N 1
ATOM 658 C CA . VAL A 1 85 ? 9.866 7.217 -5.556 1.00 90.31 85 VAL A CA 1
ATOM 659 C C . VAL A 1 85 ? 10.144 6.485 -4.241 1.00 90.31 85 VAL A C 1
ATOM 661 O O . VAL A 1 85 ? 9.353 6.624 -3.303 1.00 90.31 85 VAL A O 1
ATOM 664 N N . ARG A 1 86 ? 11.269 5.764 -4.124 1.00 93.06 86 ARG A N 1
ATOM 665 C CA . ARG A 1 86 ? 11.679 5.083 -2.884 1.00 93.06 86 ARG A CA 1
ATOM 666 C C . ARG A 1 86 ? 11.782 6.080 -1.733 1.00 93.06 86 ARG A C 1
ATOM 668 O O . ARG A 1 86 ? 11.189 5.854 -0.676 1.00 93.06 86 ARG A O 1
ATOM 675 N N . GLU A 1 87 ? 12.479 7.193 -1.938 1.00 91.38 87 GLU A N 1
ATOM 676 C CA . GLU A 1 87 ? 12.652 8.222 -0.909 1.00 91.38 87 GLU A CA 1
ATOM 677 C C . GLU A 1 87 ? 11.334 8.917 -0.554 1.00 91.38 87 GLU A C 1
ATOM 679 O O . GLU A 1 87 ? 11.054 9.143 0.625 1.00 91.38 87 GLU A O 1
ATOM 684 N N . LYS A 1 88 ? 10.456 9.163 -1.533 1.00 90.25 88 LYS A N 1
ATOM 685 C CA . LYS A 1 88 ? 9.128 9.743 -1.285 1.00 90.25 88 LYS A CA 1
ATOM 686 C C . LYS A 1 88 ? 8.224 8.819 -0.468 1.00 90.25 88 LYS A C 1
ATOM 688 O O . LYS A 1 88 ? 7.469 9.295 0.379 1.00 90.25 88 LYS A O 1
ATOM 693 N N . ILE A 1 89 ? 8.275 7.506 -0.699 1.00 93.25 89 ILE A N 1
ATOM 694 C CA . ILE A 1 89 ? 7.537 6.540 0.128 1.00 93.25 89 ILE A CA 1
ATOM 695 C C . ILE A 1 89 ? 8.126 6.533 1.541 1.00 93.25 89 ILE A C 1
ATOM 697 O O . ILE A 1 89 ? 7.380 6.663 2.512 1.00 93.25 89 ILE A O 1
ATOM 701 N N . LYS A 1 90 ? 9.456 6.446 1.674 1.00 92.00 90 LYS A N 1
ATOM 702 C CA . LYS A 1 90 ? 10.136 6.451 2.980 1.00 92.00 90 LYS A CA 1
ATOM 703 C C . LYS A 1 90 ? 9.849 7.716 3.785 1.00 92.00 90 LYS A C 1
ATOM 705 O O . LYS A 1 90 ? 9.630 7.615 4.989 1.00 92.00 90 LYS A O 1
ATOM 710 N N . SER A 1 91 ? 9.763 8.886 3.147 1.00 90.69 91 SER A N 1
ATOM 711 C CA . SER A 1 91 ? 9.452 10.146 3.834 1.00 90.69 91 SER A CA 1
ATOM 712 C C . SER A 1 91 ? 8.047 10.170 4.448 1.00 90.69 91 SER A C 1
ATOM 714 O O . SER A 1 91 ? 7.769 10.999 5.310 1.00 90.69 91 SER A O 1
ATOM 716 N N . LYS A 1 92 ? 7.144 9.277 4.014 1.00 89.94 92 LYS A N 1
ATOM 717 C CA . LYS A 1 92 ? 5.805 9.094 4.598 1.00 89.94 92 LYS A CA 1
ATOM 718 C C . LYS A 1 92 ? 5.786 8.075 5.745 1.00 89.94 92 LYS A C 1
ATOM 720 O O . LYS A 1 92 ? 4.720 7.832 6.313 1.00 89.94 92 LYS A O 1
ATOM 725 N N . ILE A 1 93 ? 6.928 7.485 6.103 1.00 91.88 93 ILE A N 1
ATOM 726 C CA . ILE A 1 93 ? 7.063 6.525 7.202 1.00 91.88 93 ILE A CA 1
ATOM 727 C C . ILE A 1 93 ? 7.621 7.235 8.438 1.00 91.88 93 ILE A C 1
ATOM 729 O O . ILE A 1 93 ? 8.431 8.151 8.353 1.00 91.88 93 ILE A O 1
ATOM 733 N N . SER A 1 94 ? 7.196 6.799 9.624 1.00 88.38 94 SER A N 1
ATOM 734 C CA . SER A 1 94 ? 7.664 7.381 10.877 1.00 88.38 94 SER A CA 1
ATOM 735 C C . SER A 1 94 ? 9.071 6.857 11.145 1.00 88.38 94 SER A C 1
ATOM 737 O O . SER A 1 94 ? 9.284 5.645 11.008 1.00 88.38 94 SER A O 1
ATOM 739 N N . PRO A 1 95 ? 10.015 7.701 11.598 1.00 85.12 95 PRO A N 1
ATOM 740 C CA . PRO A 1 95 ? 11.344 7.250 12.013 1.00 85.12 95 PRO A CA 1
ATOM 741 C C . PRO A 1 95 ? 11.301 6.152 13.089 1.00 85.12 95 PRO A C 1
ATOM 743 O O . PRO A 1 95 ? 12.207 5.325 13.188 1.00 85.12 95 PRO A O 1
ATOM 746 N N . PHE A 1 96 ? 10.226 6.108 13.882 1.00 85.75 96 PHE A N 1
ATOM 747 C CA . PHE A 1 96 ? 10.040 5.126 14.950 1.00 85.75 96 PHE A CA 1
ATOM 748 C C . PHE A 1 96 ? 9.458 3.790 14.456 1.00 85.75 96 PHE A C 1
ATOM 750 O O . PHE A 1 96 ? 9.600 2.766 15.127 1.00 85.75 96 PHE A O 1
ATOM 757 N N . SER A 1 97 ? 8.870 3.753 13.257 1.00 87.75 97 SER A N 1
ATOM 758 C CA . SER A 1 97 ? 8.247 2.557 12.679 1.00 87.75 97 SER A CA 1
ATOM 759 C C . SER A 1 97 ? 9.273 1.694 11.945 1.00 87.75 97 SER A C 1
ATOM 761 O O . SER A 1 97 ? 9.261 1.562 10.720 1.00 87.75 97 SER A O 1
ATOM 763 N N . LYS A 1 98 ? 10.199 1.095 12.705 1.00 88.88 98 LYS A N 1
ATOM 764 C CA . LYS A 1 98 ? 11.292 0.259 12.167 1.00 88.88 98 LYS A CA 1
ATOM 765 C C . LYS A 1 98 ? 10.794 -0.927 11.334 1.00 88.88 98 LYS A C 1
ATOM 767 O O . LYS A 1 98 ? 11.413 -1.257 10.322 1.00 88.88 98 LYS A O 1
ATOM 772 N N . ASN A 1 99 ? 9.685 -1.548 11.746 1.00 90.62 99 ASN A N 1
ATOM 773 C CA . ASN A 1 99 ? 9.091 -2.680 11.033 1.00 90.62 99 ASN A CA 1
ATOM 774 C C . ASN A 1 99 ? 8.553 -2.243 9.666 1.00 90.62 99 ASN A C 1
ATOM 776 O O . ASN A 1 99 ? 8.920 -2.845 8.665 1.00 90.62 99 ASN A O 1
ATOM 780 N N . THR A 1 100 ? 7.765 -1.164 9.617 1.00 92.25 100 THR A N 1
ATOM 781 C CA . THR A 1 100 ? 7.237 -0.588 8.370 1.00 92.25 100 THR A CA 1
ATOM 782 C C . THR A 1 100 ? 8.362 -0.171 7.431 1.00 92.25 100 THR A C 1
ATOM 784 O O . THR A 1 100 ? 8.342 -0.542 6.265 1.00 92.25 100 THR A O 1
ATOM 787 N N . ASN A 1 101 ? 9.394 0.513 7.938 1.00 91.69 101 ASN A N 1
ATOM 788 C CA . ASN A 1 101 ? 10.568 0.875 7.136 1.00 91.69 101 ASN A CA 1
ATOM 789 C C . ASN A 1 101 ? 11.271 -0.351 6.538 1.00 91.69 101 ASN A C 1
ATOM 791 O O . ASN A 1 101 ? 11.611 -0.353 5.358 1.00 91.69 101 ASN A O 1
ATOM 795 N N . SER A 1 102 ? 11.489 -1.395 7.344 1.00 91.75 102 SER A N 1
ATOM 796 C CA . SER A 1 102 ? 12.147 -2.620 6.874 1.00 91.75 102 SER A CA 1
ATOM 797 C C . SER A 1 102 ? 11.290 -3.344 5.841 1.00 91.75 102 SER A C 1
ATOM 799 O O . SER A 1 102 ? 11.799 -3.710 4.791 1.00 91.75 102 SER A O 1
ATOM 801 N N . PHE A 1 103 ? 9.989 -3.470 6.100 1.00 94.12 103 PHE A N 1
ATOM 802 C CA . PHE A 1 103 ? 9.044 -4.102 5.188 1.00 94.12 103 PHE A CA 1
ATOM 803 C C . PHE A 1 103 ? 8.969 -3.380 3.838 1.00 94.12 103 PHE A C 1
ATOM 805 O O . PHE A 1 103 ? 9.023 -4.028 2.800 1.00 94.12 103 PHE A O 1
ATOM 812 N N . ILE A 1 104 ? 8.877 -2.046 3.842 1.00 95.19 104 ILE A N 1
ATOM 813 C CA . ILE A 1 104 ? 8.812 -1.245 2.613 1.00 95.19 104 ILE A CA 1
ATOM 814 C C . ILE A 1 104 ? 10.111 -1.335 1.818 1.00 95.19 104 ILE A C 1
ATOM 816 O O . ILE A 1 104 ? 10.060 -1.490 0.602 1.00 95.19 104 ILE A O 1
ATOM 820 N N . ARG A 1 105 ? 11.270 -1.271 2.484 1.00 93.75 105 ARG A N 1
ATOM 821 C CA . ARG A 1 105 ? 12.558 -1.493 1.817 1.00 93.75 105 ARG A CA 1
ATOM 822 C C . ARG A 1 105 ? 12.572 -2.863 1.141 1.00 93.75 105 ARG A C 1
ATOM 824 O O . ARG A 1 105 ? 12.808 -2.939 -0.056 1.00 93.75 105 ARG A O 1
ATOM 831 N N . ASP A 1 106 ? 12.265 -3.912 1.899 1.00 94.50 106 ASP A N 1
ATOM 832 C CA . ASP A 1 106 ? 12.326 -5.281 1.394 1.00 94.50 106 ASP A CA 1
ATOM 833 C C . ASP A 1 106 ? 11.305 -5.498 0.259 1.00 94.50 106 ASP A C 1
ATOM 835 O O . ASP A 1 106 ? 11.608 -6.203 -0.699 1.00 94.50 106 ASP A O 1
ATOM 839 N N . TYR A 1 107 ? 10.131 -4.854 0.313 1.00 96.19 107 TYR A N 1
ATOM 840 C CA . TYR A 1 107 ? 9.152 -4.832 -0.780 1.00 96.19 107 TYR A CA 1
ATOM 841 C C . TYR A 1 107 ? 9.721 -4.194 -2.050 1.00 96.19 107 TYR A C 1
ATOM 843 O O . TYR A 1 107 ? 9.654 -4.799 -3.114 1.00 96.19 107 TYR A O 1
ATOM 851 N N . LEU A 1 108 ? 10.305 -2.999 -1.954 1.00 95.81 108 LEU A N 1
ATOM 852 C CA . LEU A 1 108 ? 10.842 -2.287 -3.118 1.00 95.81 108 LEU A CA 1
ATOM 853 C C . LEU A 1 108 ? 12.041 -3.027 -3.734 1.00 95.81 108 LEU A C 1
ATOM 855 O O . LEU A 1 108 ? 12.136 -3.105 -4.959 1.00 95.81 108 LEU A O 1
ATOM 859 N N . ASP A 1 109 ? 12.889 -3.638 -2.901 1.00 94.69 109 ASP A N 1
ATOM 860 C CA . ASP A 1 109 ? 13.976 -4.519 -3.346 1.00 94.69 109 ASP A CA 1
ATOM 861 C C . ASP A 1 109 ? 13.420 -5.792 -4.015 1.00 94.69 109 ASP A C 1
ATOM 863 O O . ASP A 1 109 ? 13.919 -6.238 -5.048 1.00 94.69 109 ASP A O 1
ATOM 867 N N . TYR A 1 110 ? 12.344 -6.371 -3.470 1.00 95.12 110 TYR A N 1
ATOM 868 C CA . TYR A 1 110 ? 11.658 -7.512 -4.080 1.00 95.12 110 TYR A CA 1
ATOM 869 C C . TYR A 1 110 ? 11.109 -7.175 -5.465 1.00 95.12 110 TYR A C 1
ATOM 871 O O . TYR A 1 110 ? 11.315 -7.958 -6.391 1.00 95.12 110 TYR A O 1
ATOM 879 N N . ILE A 1 111 ? 10.447 -6.026 -5.627 1.00 95.19 111 ILE A N 1
ATOM 880 C CA . ILE A 1 111 ? 9.914 -5.587 -6.922 1.00 95.19 111 ILE A CA 1
ATOM 881 C C . ILE A 1 111 ? 11.041 -5.463 -7.947 1.00 95.19 111 ILE A C 1
ATOM 883 O O . ILE A 1 111 ? 10.920 -5.992 -9.049 1.00 95.19 111 ILE A O 1
ATOM 887 N N . GLU A 1 112 ? 12.147 -4.820 -7.581 1.00 93.62 112 GLU A N 1
ATOM 888 C CA . GLU A 1 112 ? 13.307 -4.664 -8.458 1.00 93.62 112 GLU A CA 1
ATOM 889 C C . GLU A 1 112 ? 13.863 -6.021 -8.920 1.00 93.62 112 GLU A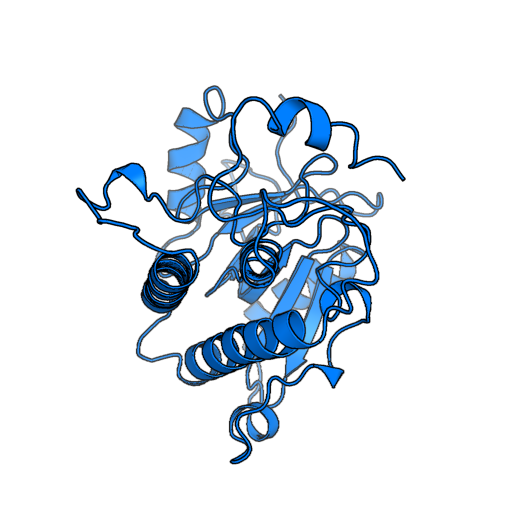 C 1
ATOM 891 O O . GLU A 1 112 ? 14.082 -6.236 -10.113 1.00 93.62 112 GLU A O 1
ATOM 896 N N . VAL A 1 113 ? 13.982 -6.989 -8.005 1.00 92.94 113 VAL A N 1
ATOM 897 C CA . VAL A 1 113 ? 14.370 -8.364 -8.351 1.00 92.94 113 VAL A CA 1
ATOM 898 C C . VAL A 1 113 ? 13.342 -9.027 -9.271 1.00 92.94 113 VAL A C 1
ATOM 900 O O . VAL A 1 113 ? 13.736 -9.724 -10.206 1.00 92.94 113 VAL A O 1
ATOM 903 N N . GLN A 1 114 ? 12.039 -8.847 -9.039 1.00 92.31 114 GLN A N 1
ATOM 904 C CA . GLN A 1 114 ? 11.008 -9.435 -9.901 1.00 92.31 114 GLN A CA 1
ATOM 905 C C . GLN A 1 114 ? 11.051 -8.873 -11.319 1.00 92.31 114 GLN A C 1
ATOM 907 O O . GLN A 1 114 ? 10.956 -9.648 -12.266 1.00 92.31 114 GLN A O 1
ATOM 912 N N . VAL A 1 115 ? 11.283 -7.569 -11.481 1.00 91.69 115 VAL A N 1
ATOM 913 C CA . VAL A 1 115 ? 11.398 -6.929 -12.799 1.00 91.69 115 VAL A CA 1
ATOM 914 C C . VAL A 1 115 ? 12.474 -7.599 -13.659 1.00 91.69 115 VAL A C 1
ATOM 916 O O . VAL A 1 115 ? 12.242 -7.849 -14.842 1.00 91.69 115 VAL A O 1
ATOM 919 N N . THR A 1 116 ? 13.607 -8.000 -13.070 1.00 89.12 116 THR A N 1
ATOM 920 C CA . THR A 1 116 ? 14.672 -8.721 -13.802 1.00 89.12 116 THR A CA 1
ATOM 921 C C . THR A 1 116 ? 14.249 -10.103 -14.314 1.00 89.12 116 THR A C 1
ATOM 923 O O . THR A 1 116 ? 14.837 -10.617 -15.264 1.00 89.12 116 THR A O 1
ATOM 926 N N . LYS A 1 117 ? 13.225 -10.706 -13.698 1.00 87.31 117 LYS A N 1
ATOM 927 C CA . LYS A 1 117 ? 12.720 -12.051 -14.007 1.00 87.31 117 LYS A CA 1
ATOM 928 C C . LYS A 1 117 ? 11.538 -12.050 -14.967 1.00 87.31 117 LYS A C 1
ATOM 930 O O . LYS A 1 117 ? 11.161 -13.124 -15.435 1.00 87.31 117 LYS A O 1
ATOM 935 N N . ILE A 1 118 ? 10.942 -10.888 -15.243 1.00 85.31 118 ILE A N 1
ATOM 936 C CA . ILE A 1 118 ? 9.860 -10.767 -16.220 1.00 85.31 118 ILE A CA 1
ATOM 937 C C . ILE A 1 118 ? 10.429 -11.191 -17.572 1.00 85.31 118 ILE A C 1
ATOM 939 O O . ILE A 1 118 ? 11.260 -10.503 -18.164 1.00 85.31 118 ILE A O 1
ATOM 943 N N . ASN A 1 119 ? 10.026 -12.376 -18.028 1.00 70.44 119 ASN A N 1
ATOM 944 C CA . ASN A 1 119 ? 10.544 -12.959 -19.251 1.00 70.44 119 ASN A CA 1
ATOM 945 C C . ASN A 1 119 ? 9.853 -12.269 -20.429 1.00 70.44 119 ASN A C 1
ATOM 947 O O . ASN A 1 119 ? 8.720 -12.596 -20.778 1.00 70.44 119 ASN A O 1
ATOM 951 N N . ILE A 1 120 ? 10.520 -11.274 -21.015 1.00 64.06 120 ILE A N 1
ATOM 952 C CA . ILE A 1 120 ? 10.034 -10.540 -22.186 1.00 64.06 120 ILE A CA 1
ATOM 953 C C . ILE A 1 120 ? 10.214 -11.438 -23.417 1.00 64.06 120 ILE A C 1
ATOM 955 O O . ILE A 1 120 ? 11.051 -11.201 -24.288 1.00 64.06 120 ILE A O 1
ATOM 959 N N . SER A 1 121 ? 9.453 -12.526 -23.506 1.00 49.12 121 SER A N 1
ATOM 960 C CA . SER A 1 121 ? 9.404 -13.367 -24.700 1.00 49.12 121 SER A CA 1
ATOM 961 C C . SER A 1 121 ? 8.589 -12.680 -25.813 1.00 49.12 121 SER A C 1
ATOM 963 O O . SER A 1 121 ? 7.517 -13.156 -26.149 1.00 49.12 121 SER A O 1
ATOM 965 N N . LYS A 1 122 ? 9.158 -11.580 -26.354 1.00 45.47 122 LYS A N 1
ATOM 966 C CA . LYS A 1 122 ? 9.001 -10.892 -27.668 1.00 45.47 122 LYS A CA 1
ATOM 967 C C . LYS A 1 122 ? 7.595 -10.490 -28.196 1.00 45.47 122 LYS A C 1
ATOM 969 O O . LYS A 1 122 ? 6.639 -11.211 -27.950 1.00 45.47 122 LYS A O 1
ATOM 974 N N . PRO A 1 123 ? 7.466 -9.443 -29.063 1.00 49.47 123 PRO A N 1
ATOM 975 C CA . PRO A 1 123 ? 8.505 -8.583 -29.665 1.00 49.47 123 PRO A CA 1
ATOM 976 C C . PRO A 1 123 ? 8.295 -7.048 -29.481 1.00 49.47 123 PRO A C 1
ATOM 978 O O . PRO A 1 123 ? 7.217 -6.590 -29.129 1.00 49.47 123 PRO A O 1
ATOM 981 N N . GLN A 1 124 ? 9.329 -6.259 -29.824 1.00 43.19 124 GLN A N 1
ATOM 982 C CA . GLN A 1 124 ? 9.219 -4.944 -30.498 1.00 43.19 124 GLN A CA 1
ATOM 983 C C . GLN A 1 124 ? 8.461 -3.790 -29.810 1.00 43.19 124 GLN A C 1
ATOM 985 O O . GLN A 1 124 ? 7.552 -3.216 -30.397 1.00 43.19 124 GLN A O 1
ATOM 990 N N . ASN A 1 125 ? 8.901 -3.324 -28.646 1.00 51.72 125 ASN A N 1
ATOM 991 C CA . ASN A 1 125 ? 8.742 -1.897 -28.357 1.00 51.72 125 ASN A CA 1
ATOM 992 C C . ASN A 1 125 ? 10.091 -1.357 -27.896 1.00 51.72 125 ASN A C 1
ATOM 994 O O . ASN A 1 125 ? 10.411 -1.425 -26.718 1.00 51.72 125 ASN A O 1
ATOM 998 N N . GLU A 1 126 ? 10.865 -0.796 -28.832 1.00 58.31 126 GLU A N 1
ATOM 999 C CA . GLU A 1 126 ? 12.060 0.028 -28.545 1.00 58.31 126 GLU A CA 1
ATOM 1000 C C . GLU A 1 126 ? 11.744 1.227 -27.627 1.00 58.31 126 GLU A C 1
ATOM 1002 O O . GLU A 1 126 ? 12.641 1.937 -27.192 1.00 58.31 126 GLU A O 1
ATOM 1007 N N . LEU A 1 127 ? 10.459 1.461 -27.350 1.00 68.44 127 LEU A N 1
ATOM 1008 C CA . LEU A 1 127 ? 9.938 2.553 -26.541 1.00 68.44 127 LEU A CA 1
ATOM 1009 C C . LEU A 1 127 ? 9.962 2.288 -25.031 1.00 68.44 127 LEU A C 1
ATOM 1011 O O . LEU A 1 127 ? 9.777 3.244 -24.284 1.00 68.44 127 LEU A O 1
ATOM 1015 N N . PHE A 1 128 ? 10.127 1.036 -24.585 1.00 74.44 128 PHE A N 1
ATOM 1016 C CA . PHE A 1 128 ? 10.073 0.693 -23.161 1.00 74.44 128 PHE A CA 1
ATOM 1017 C C . PHE A 1 128 ? 11.239 -0.187 -22.733 1.00 74.44 128 PHE A C 1
ATOM 1019 O O . PHE A 1 128 ? 11.498 -1.239 -23.325 1.00 74.44 128 PHE A O 1
ATOM 1026 N N . ASP A 1 129 ? 11.867 0.205 -21.633 1.00 80.12 129 ASP A N 1
ATOM 1027 C CA . ASP A 1 129 ? 12.918 -0.564 -20.991 1.00 80.12 129 ASP A CA 1
ATOM 1028 C C . ASP A 1 129 ? 12.323 -1.596 -20.033 1.00 80.12 129 ASP A C 1
ATOM 1030 O O . ASP A 1 129 ? 11.260 -1.409 -19.437 1.00 80.12 129 ASP A O 1
ATOM 1034 N N . GLN A 1 130 ? 13.049 -2.693 -19.801 1.00 84.69 130 GLN A N 1
ATOM 1035 C CA . GLN A 1 130 ? 12.648 -3.694 -18.807 1.00 84.69 130 GLN A CA 1
ATOM 1036 C C . GLN A 1 130 ? 12.399 -3.059 -17.429 1.00 84.69 130 GLN A C 1
ATOM 1038 O O . GLN A 1 130 ? 11.484 -3.463 -16.716 1.00 84.69 130 GLN A O 1
ATOM 1043 N N . TYR A 1 131 ? 13.177 -2.040 -17.063 1.00 87.50 131 TYR A N 1
ATOM 1044 C CA . TYR A 1 131 ? 13.048 -1.378 -15.771 1.00 87.50 131 TYR A CA 1
ATOM 1045 C C . TYR A 1 131 ? 11.757 -0.547 -15.640 1.00 87.50 131 TYR A C 1
ATOM 1047 O O . TYR A 1 131 ? 11.308 -0.314 -14.523 1.00 87.50 131 TYR A O 1
ATOM 1055 N N . ASP A 1 132 ? 11.084 -0.182 -16.739 1.00 87.00 132 ASP A N 1
ATOM 1056 C CA . ASP A 1 132 ? 9.818 0.569 -16.696 1.00 87.00 132 ASP A CA 1
ATOM 1057 C C . ASP A 1 132 ? 8.680 -0.222 -16.038 1.00 87.00 132 ASP A C 1
ATOM 1059 O O . ASP A 1 132 ? 7.726 0.357 -15.504 1.00 87.00 132 ASP A O 1
ATOM 1063 N N . TRP A 1 133 ? 8.789 -1.555 -16.011 1.00 90.75 133 TRP A N 1
ATOM 1064 C CA . TRP A 1 133 ? 7.850 -2.423 -15.303 1.00 90.75 133 TRP A CA 1
ATOM 1065 C C . TRP A 1 133 ? 7.774 -2.112 -13.811 1.00 90.75 133 TRP A C 1
ATOM 1067 O O . TRP A 1 133 ? 6.722 -2.333 -13.213 1.00 90.75 133 TRP A O 1
ATOM 1077 N N . ILE A 1 134 ? 8.821 -1.528 -13.221 1.00 93.19 134 ILE A N 1
ATOM 1078 C CA . ILE A 1 134 ? 8.864 -1.190 -11.797 1.00 93.19 134 ILE A CA 1
ATOM 1079 C C . ILE A 1 134 ? 7.713 -0.275 -11.377 1.00 93.19 134 ILE A C 1
ATOM 1081 O O . ILE A 1 134 ? 7.126 -0.456 -10.312 1.00 93.19 134 ILE A O 1
ATOM 1085 N N . PHE A 1 135 ? 7.305 0.643 -12.256 1.00 91.75 135 PHE A N 1
ATOM 1086 C CA . PHE A 1 135 ? 6.212 1.580 -12.002 1.00 91.75 135 PHE A CA 1
ATOM 1087 C C . PHE A 1 135 ? 4.825 0.933 -12.050 1.00 91.75 135 PHE A C 1
ATOM 1089 O O . PHE A 1 135 ? 3.842 1.526 -11.604 1.00 91.75 135 PHE A O 1
ATOM 1096 N N . SER A 1 136 ? 4.759 -0.311 -12.526 1.00 93.00 136 SER A N 1
ATOM 1097 C CA . SER A 1 136 ? 3.557 -1.140 -12.487 1.00 93.00 136 SER A CA 1
ATOM 1098 C C . SER A 1 136 ? 3.362 -1.815 -11.129 1.00 93.00 136 SER A C 1
ATOM 1100 O O . SER A 1 136 ? 2.323 -2.427 -10.908 1.00 93.00 136 SER A O 1
ATOM 1102 N N . ALA A 1 137 ? 4.321 -1.734 -10.204 1.00 95.94 137 ALA A N 1
ATOM 1103 C CA . ALA A 1 137 ? 4.172 -2.300 -8.868 1.00 95.94 137 ALA A CA 1
ATOM 1104 C C . ALA A 1 137 ? 3.077 -1.593 -8.060 1.00 95.94 137 ALA A C 1
ATOM 1106 O O . ALA A 1 137 ? 2.793 -0.413 -8.271 1.00 95.94 137 ALA A O 1
ATOM 1107 N N . TRP A 1 138 ? 2.470 -2.317 -7.118 1.00 97.12 138 TRP A N 1
ATOM 1108 C CA . TRP A 1 138 ? 1.448 -1.773 -6.225 1.00 97.12 138 TRP A CA 1
ATOM 1109 C C . TRP A 1 138 ? 2.021 -0.659 -5.340 1.00 97.12 138 TRP A C 1
ATOM 1111 O O . TRP A 1 138 ? 3.131 -0.781 -4.816 1.00 97.12 138 TRP A O 1
ATOM 1121 N N . LEU A 1 139 ? 1.257 0.418 -5.157 1.00 96.75 139 LEU A N 1
ATOM 1122 C CA . LEU A 1 139 ? 1.628 1.549 -4.311 1.00 96.75 139 LEU A CA 1
ATOM 1123 C C . LEU A 1 139 ? 1.371 1.216 -2.834 1.00 96.75 139 LEU A C 1
ATOM 1125 O O . LEU A 1 139 ? 0.210 1.037 -2.457 1.00 96.75 139 LEU A O 1
ATOM 1129 N N . PRO A 1 140 ? 2.406 1.175 -1.975 1.00 97.31 140 PRO A N 1
ATOM 1130 C CA . PRO A 1 140 ? 2.198 1.022 -0.543 1.00 97.31 140 PRO A CA 1
ATOM 1131 C C . PRO A 1 140 ? 1.644 2.308 0.077 1.00 97.31 140 PRO A C 1
ATOM 1133 O O . PRO A 1 140 ? 2.275 3.366 0.032 1.00 97.31 140 PRO A O 1
ATOM 1136 N N . LEU A 1 141 ? 0.494 2.199 0.737 1.00 97.25 141 LEU A N 1
ATOM 1137 C CA . LEU A 1 141 ? -0.108 3.274 1.523 1.00 97.25 141 LEU A CA 1
ATOM 1138 C C . LEU A 1 141 ? 0.274 3.083 2.997 1.00 97.25 141 LEU A C 1
ATOM 1140 O O . LEU A 1 141 ? -0.312 2.273 3.710 1.00 97.25 141 LEU A O 1
ATOM 1144 N N . THR A 1 142 ? 1.309 3.777 3.466 1.00 95.56 142 THR A N 1
ATOM 1145 C CA . THR A 1 142 ? 1.879 3.595 4.818 1.00 95.56 142 THR A CA 1
ATOM 1146 C C . THR A 1 142 ? 1.027 4.259 5.903 1.00 95.56 142 THR A C 1
ATOM 1148 O O . THR A 1 142 ? 0.377 5.256 5.621 1.00 95.56 142 THR A O 1
ATOM 1151 N N . HIS A 1 143 ? 1.046 3.763 7.148 1.00 94.06 143 HIS A N 1
ATOM 1152 C CA . HIS A 1 143 ? 0.256 4.295 8.286 1.00 94.06 143 HIS A CA 1
ATOM 1153 C C . HIS A 1 143 ? -1.212 4.524 7.932 1.00 94.06 143 HIS A C 1
ATOM 1155 O O . HIS A 1 143 ? -1.758 5.625 8.039 1.00 94.06 143 HIS A O 1
ATOM 1161 N N . THR A 1 144 ? -1.824 3.471 7.416 1.00 94.88 144 THR A N 1
ATOM 1162 C CA . THR A 1 144 ? -3.150 3.544 6.827 1.00 94.88 144 THR A CA 1
ATOM 1163 C C . THR A 1 144 ? -4.227 3.692 7.898 1.00 94.88 144 THR A C 1
ATOM 1165 O O . THR A 1 144 ? -4.245 2.957 8.883 1.00 94.88 144 THR A O 1
ATOM 1168 N N . HIS A 1 145 ? -5.177 4.584 7.633 1.00 94.69 145 HIS A N 1
ATOM 1169 C CA . HIS A 1 145 ? -6.446 4.724 8.332 1.00 94.69 145 HIS A CA 1
ATOM 1170 C C . HIS A 1 145 ? -7.573 4.539 7.312 1.00 94.69 145 HIS A C 1
ATOM 1172 O O . HIS A 1 145 ? -7.745 5.359 6.410 1.00 94.69 145 HIS A O 1
ATOM 1178 N N . ILE A 1 146 ? -8.333 3.458 7.441 1.00 92.81 146 ILE A N 1
ATOM 1179 C CA . ILE A 1 146 ? -9.488 3.174 6.583 1.00 92.81 146 ILE A CA 1
ATOM 1180 C C . ILE A 1 146 ? -10.729 3.663 7.304 1.00 92.81 146 ILE A C 1
ATOM 1182 O O . ILE A 1 146 ? -10.968 3.248 8.439 1.00 92.81 146 ILE A O 1
ATOM 1186 N N . LEU A 1 147 ? -11.493 4.549 6.669 1.00 89.94 147 LEU A N 1
ATOM 1187 C CA . LEU A 1 147 ? -12.774 5.000 7.207 1.00 89.94 147 LEU A CA 1
ATOM 1188 C C . LEU A 1 147 ? -13.713 3.796 7.346 1.00 89.94 147 LEU A C 1
ATOM 1190 O O . LEU A 1 147 ? -13.830 3.015 6.417 1.00 89.94 147 LEU A O 1
ATOM 1194 N N . ILE A 1 148 ? -14.348 3.617 8.500 1.00 85.31 148 ILE A N 1
ATOM 1195 C CA . ILE A 1 148 ? -15.227 2.468 8.765 1.00 85.31 148 ILE A CA 1
ATOM 1196 C C . ILE A 1 148 ? -16.704 2.846 8.634 1.00 85.31 148 ILE A C 1
ATOM 1198 O O . ILE A 1 148 ? -17.518 2.033 8.198 1.00 85.31 148 ILE A O 1
ATOM 1202 N N . ASP A 1 149 ? -17.037 4.074 9.022 1.00 73.88 149 ASP A N 1
ATOM 1203 C CA . ASP A 1 149 ? -18.411 4.549 9.122 1.00 73.88 149 ASP A CA 1
ATOM 1204 C C . ASP A 1 149 ? -18.811 5.418 7.931 1.00 73.88 149 ASP A C 1
ATOM 1206 O O . ASP A 1 149 ? -17.976 6.002 7.236 1.00 73.88 149 ASP A O 1
ATOM 1210 N N . GLU A 1 150 ? -20.120 5.563 7.726 1.00 67.69 150 GLU A N 1
ATOM 1211 C CA . GLU A 1 150 ? -20.624 6.568 6.798 1.00 67.69 150 GLU A CA 1
ATOM 1212 C C . GLU A 1 150 ? -20.317 7.980 7.299 1.00 67.69 150 GLU A C 1
ATOM 1214 O O . GLU A 1 150 ? -20.520 8.298 8.475 1.00 67.69 150 GLU A O 1
ATOM 1219 N N . LEU A 1 151 ? -19.913 8.858 6.379 1.00 65.06 151 LEU A N 1
ATOM 1220 C CA . LEU A 1 151 ? -19.747 10.279 6.663 1.00 65.06 151 LEU A CA 1
ATOM 1221 C C . LEU A 1 151 ? -21.053 10.873 7.212 1.00 65.06 151 LEU A C 1
ATOM 1223 O O . LEU A 1 151 ? -22.078 10.946 6.523 1.00 65.06 151 LEU A O 1
ATOM 1227 N N . ASN A 1 152 ? -21.018 11.293 8.477 1.00 65.88 152 ASN A N 1
ATOM 1228 C CA . ASN A 1 152 ? -22.163 11.854 9.178 1.00 65.88 152 ASN A CA 1
ATOM 1229 C C . ASN A 1 152 ? -21.725 12.985 10.109 1.00 65.88 152 ASN A C 1
ATOM 1231 O O . ASN A 1 152 ? -21.042 12.742 11.097 1.00 65.88 152 ASN A O 1
ATOM 1235 N N . ASP A 1 153 ? -22.226 14.196 9.863 1.00 67.50 153 ASP A N 1
ATOM 1236 C CA . ASP A 1 153 ? -21.908 15.401 10.646 1.00 67.50 153 ASP A CA 1
ATOM 1237 C C . ASP A 1 153 ? -22.236 15.287 12.145 1.00 67.50 153 ASP A C 1
ATOM 1239 O O . ASP A 1 153 ? -21.768 16.083 12.956 1.00 67.50 153 ASP A O 1
ATOM 1243 N N . LYS A 1 154 ? -23.067 14.311 12.533 1.00 70.06 154 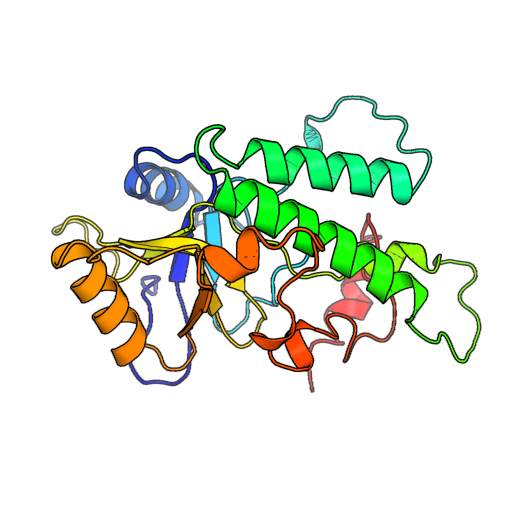LYS A N 1
ATOM 1244 C CA . LYS A 1 154 ? -23.529 14.121 13.915 1.00 70.06 154 LYS A CA 1
ATOM 1245 C C . LYS A 1 154 ? -22.672 13.159 14.739 1.00 70.06 154 LYS A C 1
ATOM 1247 O O . LYS A 1 154 ? -22.893 13.071 15.946 1.00 70.06 154 LYS A O 1
ATOM 1252 N N . LYS A 1 155 ? -21.755 12.405 14.125 1.00 77.44 155 LYS A N 1
ATOM 1253 C CA . LYS A 1 155 ? -20.904 11.428 14.823 1.00 77.44 155 LYS A CA 1
ATOM 1254 C C . LYS A 1 155 ? -19.438 11.603 14.416 1.00 77.44 155 LYS A C 1
ATOM 1256 O O . LYS A 1 155 ? -19.179 11.923 13.260 1.00 77.44 155 LYS A O 1
ATOM 1261 N N . PRO A 1 156 ? -18.483 11.404 15.343 1.00 80.44 156 PRO A N 1
ATOM 1262 C CA . PRO A 1 156 ? -17.070 11.372 14.979 1.00 80.44 156 PRO A CA 1
ATOM 1263 C C . PRO A 1 156 ? -16.815 10.231 13.990 1.00 80.44 156 PRO A C 1
ATOM 1265 O O . PRO A 1 156 ? -17.472 9.192 14.068 1.00 80.44 156 PRO A O 1
ATOM 1268 N N . MET A 1 157 ? -15.878 10.431 13.065 1.00 86.50 157 MET A N 1
ATOM 1269 C CA . MET A 1 157 ? -15.542 9.410 12.076 1.00 86.50 157 MET A CA 1
ATOM 1270 C C . MET A 1 157 ? -14.669 8.343 12.734 1.00 86.50 157 MET A C 1
ATOM 1272 O O . MET A 1 157 ? -13.691 8.653 13.421 1.00 86.50 157 MET A O 1
ATOM 1276 N N . GLU A 1 158 ? -14.983 7.073 12.499 1.00 88.62 158 GLU A N 1
ATOM 1277 C CA . GLU A 1 158 ? -14.149 5.976 12.975 1.00 88.62 158 GLU A CA 1
ATOM 1278 C C . GLU A 1 158 ? -13.238 5.422 11.884 1.00 88.62 158 GLU A C 1
ATOM 1280 O O . GLU A 1 158 ? -13.645 5.216 10.742 1.00 88.62 158 GLU A O 1
ATOM 1285 N N . PHE A 1 159 ? -11.994 5.131 12.272 1.00 90.56 159 PHE A N 1
ATOM 1286 C CA . PHE A 1 159 ? -10.975 4.586 11.383 1.00 90.56 159 PHE A CA 1
ATOM 1287 C C . PHE A 1 159 ? -10.382 3.284 11.910 1.00 90.56 159 PHE A C 1
ATOM 1289 O O . PHE A 1 159 ? -10.071 3.172 13.101 1.00 90.56 159 PHE A O 1
ATOM 1296 N N . ALA A 1 160 ? -10.177 2.327 11.007 1.00 92.06 160 ALA A N 1
ATOM 1297 C CA . ALA A 1 160 ? -9.385 1.130 11.242 1.00 92.06 160 ALA A CA 1
ATOM 1298 C C . ALA A 1 160 ? -7.942 1.420 10.834 1.00 92.06 160 ALA A C 1
ATOM 1300 O O . ALA A 1 160 ? -7.677 1.856 9.714 1.00 92.06 160 ALA A O 1
ATOM 1301 N N . GLU A 1 161 ? -7.013 1.177 11.749 1.00 93.00 161 GLU A N 1
ATOM 1302 C CA . GLU A 1 161 ? -5.605 1.518 11.571 1.00 93.00 161 GLU A CA 1
ATOM 1303 C C . GLU A 1 161 ? -4.759 0.289 11.243 1.00 93.00 161 GLU A C 1
ATOM 1305 O O . GLU A 1 161 ? -4.816 -0.711 11.965 1.00 93.00 161 GLU A O 1
ATOM 1310 N N . PHE A 1 162 ? -3.894 0.426 10.241 1.00 94.00 162 PHE A N 1
ATOM 1311 C CA . PHE A 1 162 ? -2.961 -0.603 9.783 1.00 94.00 162 PHE A CA 1
ATOM 1312 C C . PHE A 1 162 ? -1.575 -0.001 9.532 1.00 94.00 162 PHE A C 1
ATOM 1314 O O . PHE A 1 162 ? -1.446 1.188 9.233 1.00 94.00 162 PHE A O 1
ATOM 1321 N N . ASP A 1 163 ? -0.522 -0.817 9.614 1.00 94.12 163 ASP A N 1
ATOM 1322 C CA . ASP A 1 163 ? 0.844 -0.342 9.350 1.00 94.12 163 ASP A CA 1
ATOM 1323 C C . ASP A 1 163 ? 1.020 0.097 7.893 1.00 94.12 163 ASP A C 1
ATOM 1325 O O . ASP A 1 163 ? 1.742 1.056 7.607 1.00 94.12 163 ASP A O 1
ATOM 1329 N N . LEU A 1 164 ? 0.345 -0.590 6.972 1.00 95.38 164 LEU A N 1
ATOM 1330 C CA . LEU A 1 164 ? 0.193 -0.178 5.585 1.00 95.38 164 LEU A CA 1
ATOM 1331 C C . LEU A 1 164 ? -0.993 -0.891 4.924 1.00 95.38 164 LEU A C 1
ATOM 1333 O O . LEU A 1 164 ? -1.490 -1.892 5.444 1.00 95.38 164 LEU A O 1
ATOM 1337 N N . CYS A 1 165 ? -1.406 -0.415 3.754 1.00 96.88 165 CYS A N 1
ATOM 1338 C CA . CYS A 1 165 ? -2.296 -1.165 2.881 1.00 96.88 165 CYS A CA 1
ATOM 1339 C C . CYS A 1 165 ? -1.942 -1.025 1.395 1.00 96.88 165 CYS A C 1
ATOM 1341 O O . CYS A 1 165 ? -1.143 -0.167 1.011 1.00 96.88 165 CYS A O 1
ATOM 1343 N N . TYR A 1 166 ? -2.569 -1.866 0.577 1.00 97.31 166 TYR A N 1
ATOM 1344 C CA . TYR A 1 166 ? -2.568 -1.778 -0.880 1.00 97.31 166 TYR A CA 1
ATOM 1345 C C . TYR A 1 166 ? -3.999 -1.833 -1.407 1.00 97.31 166 TYR A C 1
ATOM 1347 O O . TYR A 1 166 ? -4.802 -2.627 -0.921 1.00 97.31 166 TYR A O 1
ATOM 1355 N N . TRP A 1 167 ? -4.299 -1.048 -2.440 1.00 95.44 167 TRP A N 1
ATOM 1356 C CA . TRP A 1 167 ? -5.510 -1.217 -3.242 1.00 95.44 167 TRP A CA 1
ATOM 1357 C C . TRP A 1 167 ? -5.148 -1.901 -4.557 1.00 95.44 167 TRP A C 1
ATOM 1359 O O . TRP A 1 167 ? -4.421 -1.333 -5.370 1.00 95.44 167 TRP A O 1
ATOM 1369 N N . THR A 1 168 ? -5.659 -3.112 -4.767 1.00 92.69 168 THR A N 1
ATOM 1370 C CA . THR A 1 168 ? -5.335 -3.929 -5.951 1.00 92.69 168 THR A CA 1
ATOM 1371 C C . THR A 1 168 ? -6.286 -3.701 -7.130 1.00 92.69 168 THR A C 1
ATOM 1373 O O . THR A 1 168 ? -6.098 -4.258 -8.204 1.00 92.69 168 THR A O 1
ATOM 1376 N N . GLY A 1 169 ? -7.328 -2.884 -6.954 1.00 89.06 169 GLY A N 1
ATOM 1377 C CA . GLY A 1 169 ? -8.429 -2.755 -7.918 1.00 89.06 169 GLY A CA 1
ATOM 1378 C C . GLY A 1 169 ? -9.555 -3.7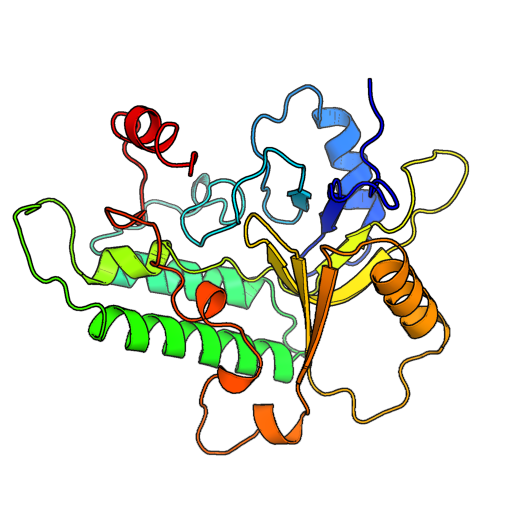58 -7.670 1.00 89.06 169 GLY A C 1
ATOM 1379 O O . GLY A 1 169 ? -10.673 -3.535 -8.113 1.00 89.06 169 GLY A O 1
ATOM 1380 N N . GLN A 1 170 ? -9.277 -4.830 -6.925 1.00 87.62 170 GLN A N 1
ATOM 1381 C CA . GLN A 1 170 ? -10.266 -5.841 -6.543 1.00 87.62 170 GLN A CA 1
ATOM 1382 C C . GLN A 1 170 ? -10.474 -5.877 -5.029 1.00 87.62 170 GLN A C 1
ATOM 1384 O O . GLN A 1 170 ? -11.599 -5.953 -4.547 1.00 87.62 170 GLN A O 1
ATOM 1389 N N . LYS A 1 171 ? -9.381 -5.795 -4.268 1.00 91.44 171 LYS A N 1
ATOM 1390 C CA . LYS A 1 171 ? -9.390 -5.866 -2.805 1.00 91.44 171 LYS A CA 1
ATOM 1391 C C . LYS A 1 171 ? -8.405 -4.901 -2.162 1.00 91.44 171 LYS A C 1
ATOM 1393 O O . LYS A 1 171 ? -7.380 -4.543 -2.756 1.00 91.44 171 LYS A O 1
ATOM 1398 N N . ILE A 1 172 ? -8.712 -4.513 -0.927 1.00 93.88 172 ILE A N 1
ATOM 1399 C CA . ILE A 1 172 ? -7.782 -3.811 -0.046 1.00 93.88 172 ILE A CA 1
ATOM 1400 C C . ILE A 1 172 ? -7.016 -4.855 0.763 1.00 93.88 172 ILE A C 1
ATOM 1402 O O . ILE A 1 172 ? -7.613 -5.630 1.508 1.00 93.88 172 ILE A O 1
ATOM 1406 N N . LEU A 1 173 ? -5.692 -4.847 0.637 1.00 96.00 173 LEU A N 1
ATOM 1407 C CA . LEU A 1 173 ? -4.789 -5.664 1.442 1.00 96.00 173 LEU A CA 1
ATOM 1408 C C . LEU A 1 173 ? -4.267 -4.827 2.607 1.00 96.00 173 LEU A C 1
ATOM 1410 O O . LEU A 1 173 ? -3.418 -3.962 2.411 1.00 96.00 173 LEU A O 1
ATOM 1414 N N . CYS A 1 174 ? -4.764 -5.075 3.810 1.00 95.81 174 CYS A N 1
ATOM 1415 C CA . CYS A 1 174 ? -4.373 -4.392 5.038 1.00 95.81 174 CYS A CA 1
ATOM 1416 C C . CYS A 1 174 ? -3.303 -5.191 5.779 1.00 95.81 174 CYS A C 1
ATOM 1418 O O . CYS A 1 174 ? -3.516 -6.360 6.094 1.00 95.81 174 CYS A O 1
ATOM 1420 N N . ILE A 1 175 ? -2.169 -4.574 6.110 1.00 95.25 175 ILE A N 1
ATOM 1421 C CA . ILE A 1 175 ? -1.031 -5.281 6.704 1.00 95.25 175 ILE A CA 1
ATOM 1422 C C . ILE A 1 175 ? -0.761 -4.782 8.120 1.00 95.25 175 ILE A C 1
ATOM 1424 O O . ILE A 1 175 ? -0.595 -3.584 8.353 1.00 95.25 175 ILE A O 1
ATOM 1428 N N . ASN A 1 176 ? -0.650 -5.733 9.049 1.00 92.94 176 ASN A N 1
ATOM 1429 C CA . ASN A 1 176 ? -0.189 -5.515 10.417 1.00 92.94 176 ASN A CA 1
ATOM 1430 C C . ASN A 1 176 ? 1.184 -6.166 10.621 1.00 92.94 176 ASN A C 1
ATOM 1432 O O . ASN A 1 176 ? 1.357 -7.372 10.438 1.00 92.94 176 ASN A O 1
ATOM 1436 N N . LEU A 1 177 ? 2.165 -5.370 11.029 1.00 91.12 177 LEU A N 1
ATOM 1437 C CA . LEU A 1 177 ? 3.569 -5.728 11.141 1.00 91.12 177 LEU A CA 1
ATOM 1438 C C . LEU A 1 177 ? 3.990 -5.861 12.608 1.00 91.12 177 LEU A C 1
ATOM 1440 O O . LEU A 1 177 ? 4.296 -4.891 13.302 1.00 91.12 177 LEU A O 1
ATOM 1444 N N . GLY A 1 178 ? 4.140 -7.102 13.062 1.00 76.44 178 GLY A N 1
ATOM 1445 C CA . GLY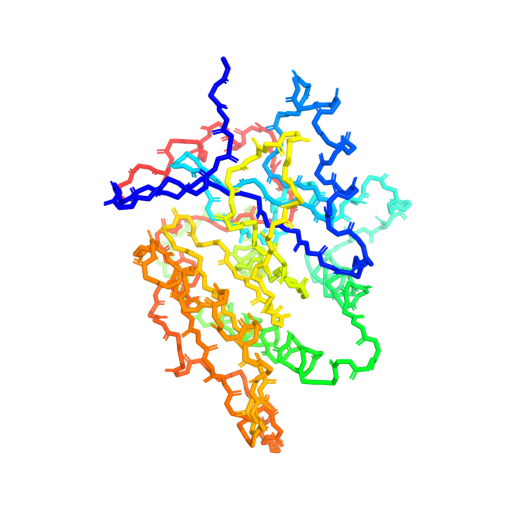 A 1 178 ? 4.745 -7.391 14.358 1.00 76.44 178 GLY A CA 1
ATOM 1446 C C . GLY A 1 178 ? 3.798 -7.347 15.554 1.00 76.44 178 GLY A C 1
ATOM 1447 O O . GLY A 1 178 ? 4.239 -7.016 16.654 1.00 76.44 178 GLY A O 1
ATOM 1448 N N . SER A 1 179 ? 2.536 -7.745 15.377 1.00 61.38 179 SER A N 1
ATOM 1449 C CA . SER A 1 179 ? 1.600 -7.957 16.486 1.00 61.38 179 SER A CA 1
ATOM 1450 C C . SER A 1 179 ? 1.993 -9.193 17.315 1.00 61.38 179 SER A C 1
ATOM 1452 O O . SER A 1 179 ? 1.463 -10.286 17.129 1.00 61.38 179 SER A O 1
ATOM 1454 N N . SER A 1 180 ? 2.961 -9.040 18.219 1.00 50.19 180 SER A N 1
ATOM 1455 C CA . SER A 1 180 ? 3.288 -10.044 19.247 1.00 50.19 180 SER A CA 1
ATOM 1456 C C . SER A 1 180 ? 2.721 -9.690 20.630 1.00 50.19 180 SER A C 1
ATOM 1458 O O . SER A 1 180 ? 2.933 -10.430 21.582 1.00 50.19 180 SER A O 1
ATOM 1460 N N . SER A 1 181 ? 2.011 -8.566 20.753 1.00 51.25 181 SER A N 1
ATOM 1461 C CA . SER A 1 181 ? 1.349 -8.099 21.977 1.00 51.25 181 SER A CA 1
ATOM 1462 C C . SER A 1 181 ? -0.130 -7.830 21.711 1.00 51.25 181 SER A C 1
ATOM 1464 O O . SER A 1 181 ? -0.497 -7.480 20.589 1.00 51.25 181 SER A O 1
ATOM 1466 N N . SER A 1 182 ? -0.962 -7.983 22.744 1.00 53.25 182 SER A N 1
ATOM 1467 C CA . SER A 1 182 ? -2.400 -7.707 22.726 1.00 53.25 182 SER A CA 1
ATOM 1468 C C . SER A 1 182 ? -2.701 -6.372 22.041 1.00 53.25 182 SER A C 1
ATOM 1470 O O . SER A 1 182 ? -2.384 -5.300 22.555 1.00 53.25 182 SER A O 1
ATOM 1472 N N . ILE A 1 183 ? -3.314 -6.437 20.858 1.00 65.69 183 ILE A N 1
ATOM 1473 C CA . ILE A 1 183 ? -3.899 -5.260 20.218 1.00 65.69 183 ILE A CA 1
ATOM 1474 C C . ILE A 1 183 ? -4.921 -4.687 21.205 1.00 65.69 183 ILE A C 1
ATOM 1476 O O . ILE A 1 183 ? -5.703 -5.433 21.800 1.00 65.69 183 ILE A O 1
ATOM 1480 N N . ILE A 1 184 ? -4.896 -3.367 21.414 1.00 75.94 184 ILE A N 1
ATOM 1481 C CA . ILE A 1 184 ? -5.865 -2.690 22.283 1.00 75.94 184 ILE A CA 1
ATOM 1482 C C . ILE A 1 184 ? -7.268 -3.074 21.807 1.00 75.94 184 ILE A C 1
ATOM 1484 O O . ILE A 1 184 ? -7.567 -2.983 20.616 1.00 75.94 184 ILE A O 1
ATOM 1488 N N . GLN A 1 185 ? -8.135 -3.498 22.728 1.00 78.88 185 GLN A N 1
ATOM 1489 C CA . GLN A 1 185 ? -9.439 -4.074 22.387 1.00 78.88 185 GLN A CA 1
ATOM 1490 C C . GLN A 1 185 ? -10.278 -3.161 21.476 1.00 78.88 185 GLN A C 1
ATOM 1492 O O . GLN A 1 185 ? -10.983 -3.653 20.600 1.00 78.88 185 GLN A O 1
ATOM 1497 N N . SER A 1 186 ? -10.181 -1.837 21.635 1.00 77.94 186 SER A N 1
ATOM 1498 C CA . SER A 1 186 ? -10.847 -0.865 20.758 1.00 77.94 186 SER A CA 1
ATOM 1499 C C . SER A 1 186 ? -10.356 -0.935 19.307 1.00 77.94 186 SER A C 1
ATOM 1501 O O . SER A 1 186 ? -11.175 -0.942 18.393 1.00 77.94 186 SER A O 1
ATOM 1503 N N . LYS A 1 187 ? -9.042 -1.049 19.084 1.00 83.81 187 LYS A N 1
ATOM 1504 C CA . LYS A 1 187 ? -8.448 -1.211 17.749 1.00 83.81 187 LYS A CA 1
ATOM 1505 C C . LYS A 1 187 ? -8.829 -2.556 17.136 1.00 83.81 187 LYS A C 1
ATOM 1507 O O . LYS A 1 187 ? -9.207 -2.603 15.970 1.00 83.81 187 LYS A O 1
ATOM 1512 N N . GLN A 1 188 ? -8.824 -3.625 17.935 1.00 86.19 188 GLN A N 1
ATOM 1513 C CA . GLN A 1 188 ? -9.242 -4.945 17.465 1.00 86.19 188 GLN A CA 1
ATOM 1514 C C . GLN A 1 188 ? -10.712 -4.951 17.026 1.00 86.19 188 GLN A C 1
ATOM 1516 O O . GLN A 1 188 ? -11.008 -5.422 15.937 1.00 86.19 188 GLN A O 1
ATOM 1521 N N . ARG A 1 189 ? -11.618 -4.342 17.806 1.00 88.44 189 ARG A N 1
ATOM 1522 C CA . ARG A 1 189 ? -13.047 -4.236 17.449 1.00 88.44 189 ARG A CA 1
ATOM 1523 C C . ARG A 1 189 ? -13.268 -3.566 16.094 1.00 88.44 189 ARG A C 1
ATOM 1525 O O . ARG A 1 189 ? -14.099 -4.027 15.321 1.00 88.44 189 ARG A O 1
ATOM 1532 N N . LYS A 1 190 ? -12.519 -2.501 15.804 1.00 89.75 190 LYS A N 1
ATOM 1533 C CA . LYS A 1 190 ? -12.584 -1.780 14.526 1.00 89.75 190 LYS A CA 1
ATOM 1534 C C . LYS A 1 190 ? -12.092 -2.628 13.353 1.00 89.75 190 LYS A C 1
ATOM 1536 O O . LYS A 1 190 ? -12.732 -2.669 12.307 1.00 89.75 190 LYS A O 1
ATOM 1541 N N . ILE A 1 191 ? -10.991 -3.353 13.545 1.00 89.25 191 ILE A N 1
ATOM 1542 C CA . ILE A 1 191 ? -10.456 -4.294 12.552 1.00 89.25 191 ILE A CA 1
ATOM 1543 C C . ILE A 1 191 ? -11.445 -5.446 12.308 1.00 89.25 191 ILE A C 1
ATOM 1545 O O . ILE A 1 191 ? -11.731 -5.776 11.158 1.00 89.25 191 ILE A O 1
ATOM 1549 N N . ASP A 1 192 ? -12.005 -6.026 13.372 1.00 87.75 192 ASP A N 1
ATOM 1550 C CA . ASP A 1 192 ? -12.990 -7.110 13.290 1.00 87.75 192 ASP A CA 1
ATOM 1551 C C . ASP A 1 192 ? -14.262 -6.655 12.574 1.00 87.75 192 ASP A C 1
ATOM 1553 O O . ASP A 1 192 ? -14.805 -7.383 11.740 1.00 87.75 192 ASP A O 1
ATOM 1557 N N . TYR A 1 193 ? -14.720 -5.434 12.863 1.00 87.12 193 TYR A N 1
ATOM 1558 C CA . TYR A 1 193 ? -15.844 -4.828 12.165 1.00 87.12 193 TYR A CA 1
ATOM 1559 C C . TYR A 1 193 ? -15.551 -4.676 10.672 1.00 87.12 193 TYR A C 1
ATOM 1561 O O . TYR A 1 193 ? -16.378 -5.082 9.853 1.00 87.12 193 TYR A O 1
ATOM 1569 N N . LEU A 1 194 ? -14.382 -4.132 10.311 1.00 87.38 194 LEU A N 1
ATOM 1570 C CA . LEU A 1 194 ? -13.998 -3.938 8.914 1.00 87.38 194 LEU A CA 1
ATOM 1571 C C . LEU A 1 194 ? -13.968 -5.278 8.169 1.00 87.38 194 LEU A C 1
ATOM 1573 O O . LEU A 1 194 ? -14.551 -5.381 7.092 1.00 87.38 194 LEU A O 1
ATOM 1577 N N . LYS A 1 195 ? -13.377 -6.311 8.785 1.00 86.69 195 LYS A N 1
ATOM 1578 C CA . LYS A 1 195 ? -13.301 -7.674 8.243 1.00 86.69 195 LYS A CA 1
ATOM 1579 C C . LYS A 1 195 ? -14.676 -8.308 8.043 1.00 86.69 195 LYS A C 1
ATOM 1581 O O . LYS A 1 195 ? -14.914 -8.967 7.039 1.00 86.69 195 LYS A O 1
ATOM 1586 N N . LYS A 1 196 ? -15.573 -8.151 9.020 1.00 84.56 196 LYS A N 1
ATOM 1587 C CA . LYS A 1 196 ? -16.917 -8.739 8.971 1.00 84.56 196 LYS A CA 1
ATOM 1588 C C . LYS A 1 196 ? -17.804 -8.046 7.941 1.00 84.56 196 LYS A C 1
ATOM 1590 O O . LYS A 1 196 ? -18.619 -8.703 7.303 1.00 84.56 196 LYS A O 1
ATOM 1595 N N . SER A 1 197 ? -17.672 -6.730 7.824 1.00 79.69 197 SER A N 1
ATOM 1596 C CA . SER A 1 197 ? -18.581 -5.912 7.022 1.00 79.69 197 SER A CA 1
ATOM 1597 C C . SER A 1 197 ? -18.192 -5.863 5.544 1.00 79.69 197 SER A C 1
ATOM 1599 O O . SER A 1 197 ? -19.046 -5.555 4.717 1.00 79.69 197 SER A O 1
ATOM 1601 N N . ASN A 1 198 ? -16.933 -6.186 5.205 1.00 80.88 198 ASN A N 1
ATOM 1602 C CA . ASN A 1 198 ? -16.380 -5.946 3.873 1.00 80.88 198 ASN A CA 1
ATOM 1603 C C . ASN A 1 198 ? -15.591 -7.154 3.350 1.00 80.88 198 ASN A C 1
ATOM 1605 O O . ASN A 1 198 ? -14.428 -7.332 3.720 1.00 80.88 198 ASN A O 1
ATOM 1609 N N . PRO A 1 199 ? -16.176 -7.962 2.447 1.00 82.31 199 PRO A N 1
ATOM 1610 C CA . PRO A 1 199 ? -15.517 -9.157 1.919 1.00 82.31 199 PRO A CA 1
ATOM 1611 C C . PRO A 1 199 ? -14.281 -8.845 1.058 1.00 82.31 199 PRO A C 1
ATOM 1613 O O . PRO A 1 199 ? -13.429 -9.708 0.884 1.00 82.31 199 PRO A O 1
ATOM 1616 N N . LEU A 1 200 ? -14.162 -7.614 0.547 1.00 88.31 200 LEU A N 1
ATOM 1617 C CA . LEU A 1 200 ? -13.024 -7.150 -0.255 1.00 88.31 200 LEU A CA 1
ATOM 1618 C C . LEU A 1 200 ? -11.860 -6.600 0.588 1.00 88.31 200 LEU A C 1
ATOM 1620 O O . LEU A 1 200 ? -10.893 -6.088 0.027 1.00 88.31 200 LEU A O 1
ATOM 1624 N N . VAL A 1 201 ? -11.941 -6.661 1.921 1.00 90.94 201 VAL A N 1
ATOM 1625 C CA . VAL A 1 201 ? -10.833 -6.289 2.808 1.00 90.94 201 VAL A CA 1
ATOM 1626 C C . VAL A 1 201 ? -10.163 -7.550 3.336 1.00 90.94 201 VAL A C 1
ATOM 1628 O O . VAL A 1 201 ? -10.730 -8.299 4.131 1.00 90.94 201 VAL A O 1
ATOM 1631 N N . GLU A 1 202 ? -8.914 -7.753 2.939 1.00 93.25 202 GLU A N 1
ATOM 1632 C CA . GLU A 1 202 ? -8.073 -8.834 3.431 1.00 93.25 202 GLU A CA 1
ATOM 1633 C C . GLU A 1 202 ? -7.066 -8.286 4.440 1.00 93.25 202 GLU A C 1
ATOM 1635 O O . GLU A 1 202 ? -6.389 -7.294 4.184 1.00 93.25 202 GLU A O 1
ATOM 1640 N N . ILE A 1 203 ? -6.959 -8.930 5.603 1.00 93.44 203 ILE A N 1
ATOM 1641 C CA . ILE A 1 203 ? -6.033 -8.514 6.660 1.00 93.44 203 ILE A CA 1
ATOM 1642 C C . ILE A 1 203 ? -4.931 -9.557 6.791 1.00 93.44 203 ILE A C 1
ATOM 1644 O O . ILE A 1 203 ? -5.190 -10.698 7.177 1.00 93.44 203 ILE A O 1
ATOM 1648 N N . ILE A 1 204 ? -3.702 -9.129 6.526 1.00 93.50 204 ILE A N 1
ATOM 1649 C CA . ILE A 1 204 ? -2.491 -9.938 6.587 1.00 93.50 204 ILE A CA 1
ATOM 1650 C C . ILE A 1 204 ? -1.686 -9.505 7.811 1.00 93.50 204 ILE A C 1
ATOM 1652 O O . ILE A 1 204 ? -1.244 -8.362 7.929 1.00 93.50 204 ILE A O 1
ATOM 1656 N N . THR A 1 205 ? -1.459 -10.437 8.729 1.00 92.19 205 THR A N 1
ATOM 1657 C CA . THR A 1 205 ? -0.623 -10.201 9.908 1.00 92.19 205 THR A CA 1
ATOM 1658 C C . THR A 1 205 ? 0.721 -10.879 9.716 1.00 92.19 205 THR A C 1
ATOM 1660 O O . THR A 1 205 ? 0.788 -12.103 9.626 1.00 92.19 205 THR A O 1
ATOM 1663 N N . ILE A 1 206 ? 1.796 -10.092 9.701 1.00 91.38 206 ILE A N 1
ATOM 1664 C CA . ILE A 1 206 ? 3.160 -10.584 9.509 1.00 91.38 206 ILE A CA 1
ATOM 1665 C C . ILE A 1 206 ? 3.904 -10.517 10.848 1.00 91.38 206 ILE A C 1
ATOM 1667 O O . ILE A 1 206 ? 4.153 -9.426 11.379 1.00 91.38 206 ILE A O 1
ATOM 1671 N N . PRO A 1 207 ? 4.278 -11.671 11.423 1.00 88.31 207 PRO A N 1
ATOM 1672 C CA . PRO A 1 207 ? 5.022 -11.735 12.672 1.00 88.31 207 PRO A CA 1
ATOM 1673 C C . PRO A 1 207 ? 6.364 -10.987 12.637 1.00 88.31 207 PRO A C 1
ATOM 1675 O O . PRO A 1 207 ? 7.112 -11.024 11.658 1.00 88.31 207 PRO A O 1
ATOM 1678 N N . LYS A 1 208 ? 6.727 -10.358 13.763 1.00 84.50 208 LYS A N 1
ATOM 1679 C CA . LYS A 1 208 ? 7.947 -9.537 13.890 1.00 84.50 208 LYS A CA 1
ATOM 1680 C C . LYS A 1 208 ? 9.227 -10.327 13.605 1.00 84.50 208 LYS A C 1
ATOM 1682 O O . LYS A 1 208 ? 10.175 -9.789 13.042 1.00 84.50 208 LYS A O 1
ATOM 1687 N N . ASN A 1 209 ? 9.259 -11.600 13.992 1.00 84.50 209 ASN A N 1
ATOM 1688 C CA . ASN A 1 209 ? 10.395 -12.487 13.753 1.00 84.50 209 ASN A CA 1
ATOM 1689 C C . ASN A 1 209 ? 10.640 -12.742 12.262 1.00 84.50 209 ASN A C 1
ATOM 1691 O O . ASN A 1 209 ? 11.779 -13.018 11.913 1.00 84.50 209 ASN A O 1
ATOM 1695 N N . ILE A 1 210 ? 9.617 -12.643 11.405 1.00 84.06 210 ILE A N 1
ATOM 1696 C CA . ILE A 1 210 ? 9.766 -12.762 9.949 1.00 84.06 210 ILE A CA 1
ATOM 1697 C C . ILE A 1 210 ? 10.379 -11.481 9.379 1.00 84.06 210 ILE A C 1
ATOM 1699 O O . ILE A 1 210 ? 11.361 -11.556 8.649 1.00 84.06 210 ILE A O 1
ATOM 1703 N N . ILE A 1 211 ? 9.879 -10.317 9.804 1.00 80.00 211 ILE A N 1
ATOM 1704 C CA . ILE A 1 211 ? 10.358 -8.995 9.358 1.00 80.00 211 ILE A CA 1
ATOM 1705 C C . ILE A 1 211 ? 11.830 -8.766 9.735 1.00 80.00 211 ILE A C 1
ATOM 1707 O O . ILE A 1 211 ? 12.584 -8.143 8.998 1.00 80.00 211 ILE A O 1
ATOM 1711 N N . LEU A 1 212 ? 12.254 -9.264 10.900 1.00 73.38 212 LEU A N 1
ATOM 1712 C CA . LEU A 1 212 ? 13.617 -9.087 11.408 1.00 73.38 212 LEU A CA 1
ATOM 1713 C C .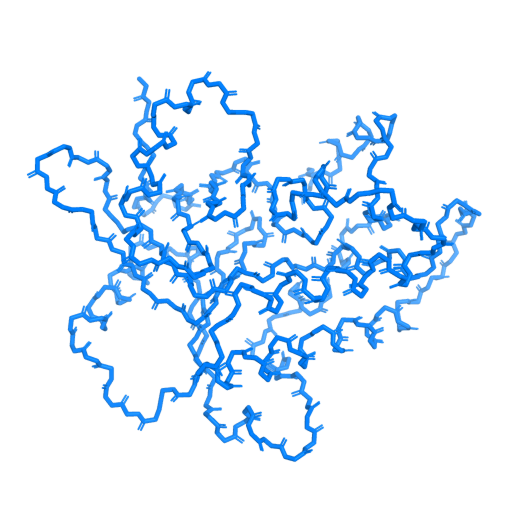 LEU A 1 212 ? 14.579 -10.220 11.014 1.00 73.38 212 LEU A C 1
ATOM 1715 O O . LEU A 1 212 ? 15.703 -10.254 11.525 1.00 73.38 212 LEU A O 1
ATOM 1719 N N . LYS A 1 213 ? 14.178 -11.163 10.144 1.00 75.19 213 LYS A N 1
ATOM 1720 C CA . LYS A 1 213 ? 15.093 -12.219 9.682 1.00 75.19 213 LYS A CA 1
ATOM 1721 C C . LYS A 1 213 ? 16.320 -11.590 9.024 1.00 75.19 213 LYS A C 1
ATOM 1723 O O . LYS A 1 213 ? 16.216 -10.683 8.202 1.00 75.19 213 LYS A O 1
ATOM 1728 N N . LYS A 1 214 ? 17.500 -12.131 9.345 1.00 61.53 214 LYS A N 1
ATOM 1729 C CA . LYS A 1 214 ? 18.788 -11.658 8.807 1.00 61.53 214 LYS A CA 1
ATOM 1730 C C . LYS A 1 214 ? 18.849 -11.670 7.279 1.00 61.53 214 LYS A C 1
ATOM 1732 O O . LYS A 1 214 ? 19.581 -10.869 6.714 1.00 61.53 214 LYS A O 1
ATOM 1737 N N . GLU A 1 215 ? 18.081 -12.544 6.631 1.00 67.12 215 GLU A N 1
ATOM 1738 C CA . GLU A 1 215 ? 18.076 -12.667 5.173 1.00 67.12 215 GLU A CA 1
ATOM 1739 C C . GLU A 1 215 ? 17.411 -11.496 4.429 1.00 67.12 215 GLU A C 1
ATOM 1741 O O . GLU A 1 215 ? 17.518 -11.489 3.212 1.00 67.12 215 GLU A O 1
ATOM 1746 N N . LYS A 1 216 ? 16.798 -10.500 5.103 1.00 69.12 216 LYS A N 1
ATOM 1747 C CA . LYS A 1 216 ? 16.215 -9.283 4.479 1.00 69.12 216 LYS A CA 1
ATOM 1748 C C . LYS A 1 216 ? 15.464 -9.572 3.165 1.00 69.12 216 LYS A C 1
ATOM 1750 O O . LYS A 1 216 ? 15.753 -8.992 2.123 1.00 69.12 216 LYS A O 1
ATOM 1755 N N . LYS A 1 217 ? 14.540 -10.531 3.201 1.00 86.19 217 LYS A N 1
ATOM 1756 C CA . LYS A 1 217 ? 13.695 -10.888 2.055 1.00 86.19 217 LYS A CA 1
ATOM 1757 C C . LYS A 1 217 ? 12.270 -10.445 2.331 1.00 86.19 217 LYS A C 1
ATOM 1759 O O . LYS A 1 217 ? 11.773 -10.631 3.441 1.00 86.19 217 LYS A O 1
ATOM 1764 N N . PHE A 1 218 ? 11.612 -9.926 1.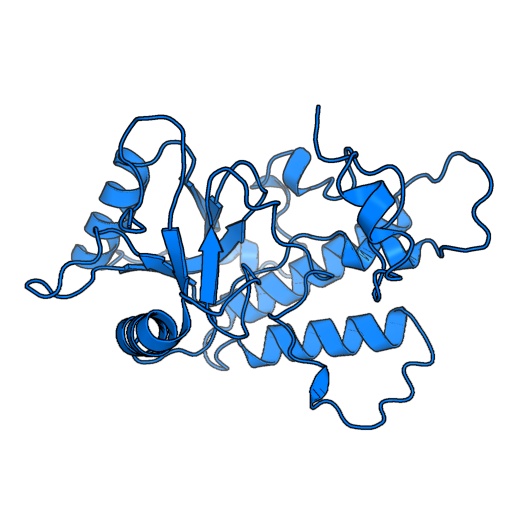299 1.00 92.06 218 PHE A N 1
ATOM 1765 C CA . PHE A 1 218 ? 10.184 -9.651 1.350 1.00 92.06 218 PHE A CA 1
ATOM 1766 C C . PHE A 1 218 ? 9.406 -10.943 1.653 1.00 92.06 218 PHE A C 1
ATOM 1768 O O . PHE A 1 218 ? 9.643 -11.949 0.974 1.00 92.06 218 PHE A O 1
ATOM 1775 N N . PRO A 1 219 ? 8.484 -10.938 2.633 1.00 92.44 219 PRO A N 1
ATOM 1776 C CA . PRO A 1 219 ? 7.705 -12.113 3.023 1.00 92.44 219 PRO A CA 1
ATOM 1777 C C . PRO A 1 219 ? 6.571 -12.385 2.017 1.00 92.44 219 PRO A C 1
ATOM 1779 O O . PRO A 1 219 ? 5.384 -12.288 2.332 1.00 92.44 219 PRO A O 1
ATOM 1782 N N . SER A 1 220 ? 6.946 -12.678 0.769 1.00 92.62 220 SER A N 1
ATOM 1783 C CA . SER A 1 220 ? 6.029 -12.893 -0.359 1.00 92.62 220 SER A CA 1
ATOM 1784 C C . SER A 1 220 ? 5.060 -14.061 -0.148 1.00 92.62 220 SER A C 1
ATOM 1786 O O . SER A 1 220 ? 3.997 -14.088 -0.757 1.00 92.62 220 SER A O 1
ATOM 1788 N N . GLU A 1 221 ? 5.381 -15.009 0.733 1.00 92.81 221 GLU A N 1
ATOM 1789 C CA . GLU A 1 221 ? 4.548 -16.170 1.049 1.00 92.81 221 GLU A CA 1
ATOM 1790 C C . GLU A 1 221 ? 3.187 -15.812 1.665 1.00 92.81 221 GLU A C 1
ATOM 1792 O O . GLU A 1 221 ? 2.271 -16.628 1.621 1.00 92.81 221 GLU A O 1
ATOM 1797 N N . PHE A 1 222 ? 3.041 -14.598 2.204 1.00 93.69 222 PHE A N 1
ATOM 1798 C CA . PHE A 1 222 ? 1.780 -14.092 2.755 1.00 93.69 222 PHE A CA 1
ATOM 1799 C C . PHE A 1 222 ? 0.844 -13.500 1.696 1.00 93.69 222 PHE A C 1
ATOM 1801 O O . PHE A 1 222 ? -0.258 -13.081 2.037 1.00 93.69 222 PHE A O 1
ATOM 1808 N N . PHE A 1 223 ? 1.282 -13.440 0.438 1.00 95.00 223 PHE A N 1
ATOM 1809 C CA . PHE A 1 223 ? 0.559 -12.794 -0.647 1.00 95.00 223 PHE A CA 1
ATOM 1810 C C . PHE A 1 223 ? 0.199 -13.795 -1.745 1.00 95.00 223 PHE A C 1
ATOM 1812 O O . PHE A 1 223 ? 0.946 -14.740 -2.047 1.00 95.00 223 PHE A O 1
ATOM 1819 N N . ASP A 1 224 ? -0.957 -13.566 -2.359 1.00 93.56 224 ASP A N 1
ATOM 1820 C CA . ASP A 1 224 ? -1.409 -14.331 -3.512 1.00 93.56 224 ASP A CA 1
ATOM 1821 C C . ASP A 1 224 ? -0.564 -14.046 -4.760 1.00 93.56 224 ASP A C 1
ATOM 1823 O O . ASP A 1 224 ? 0.314 -13.176 -4.793 1.00 93.56 224 ASP A O 1
ATOM 1827 N N . THR A 1 225 ? -0.781 -14.865 -5.785 1.00 92.06 225 THR A N 1
ATOM 1828 C CA . THR A 1 225 ? -0.045 -14.763 -7.045 1.00 92.06 225 THR A CA 1
ATOM 1829 C C . THR A 1 225 ? -0.279 -13.418 -7.721 1.00 92.06 225 THR A C 1
ATOM 1831 O O . THR A 1 225 ? 0.694 -12.816 -8.154 1.00 92.06 225 THR A O 1
ATOM 1834 N N . ASP A 1 226 ? -1.506 -12.899 -7.717 1.00 89.81 226 ASP A N 1
ATOM 1835 C CA . ASP A 1 226 ? -1.842 -11.630 -8.375 1.00 89.81 226 ASP A CA 1
ATOM 1836 C C . ASP A 1 226 ? -1.110 -10.433 -7.752 1.00 89.81 226 ASP A C 1
ATOM 1838 O O . ASP A 1 226 ? -0.661 -9.522 -8.453 1.00 89.81 226 ASP A O 1
ATOM 1842 N N . PHE A 1 227 ? -0.909 -10.437 -6.431 1.00 94.62 227 PHE A N 1
ATOM 1843 C CA . PHE A 1 227 ? -0.082 -9.428 -5.785 1.00 94.62 227 PHE A CA 1
ATOM 1844 C C . PHE A 1 227 ? 1.403 -9.593 -6.136 1.00 94.62 227 PHE A C 1
ATOM 1846 O O . PHE A 1 227 ? 2.083 -8.609 -6.443 1.00 94.62 227 PHE A O 1
ATOM 1853 N N . LYS A 1 228 ? 1.918 -10.829 -6.077 1.00 93.56 228 LYS A N 1
ATOM 1854 C CA . LYS A 1 228 ? 3.338 -11.137 -6.331 1.00 93.56 228 LYS A CA 1
ATOM 1855 C C . LYS A 1 228 ? 3.749 -10.861 -7.773 1.00 93.56 228 LYS A C 1
ATOM 1857 O O . LYS A 1 228 ? 4.857 -10.371 -7.990 1.00 93.56 228 LYS A O 1
ATOM 1862 N N . GLU A 1 229 ? 2.867 -11.174 -8.711 1.00 92.00 229 GLU A N 1
ATOM 1863 C CA . GLU A 1 229 ? 3.001 -10.978 -10.150 1.00 92.00 229 GLU A CA 1
ATOM 1864 C C . GLU A 1 229 ? 2.242 -9.717 -10.553 1.00 92.00 229 GLU A C 1
ATOM 1866 O O . GLU A 1 229 ? 1.313 -9.739 -11.351 1.00 92.00 229 GLU A O 1
ATOM 1871 N N . PHE A 1 230 ? 2.641 -8.580 -9.986 1.00 92.19 230 PHE A N 1
ATOM 1872 C CA . PHE A 1 230 ? 1.958 -7.297 -10.164 1.00 92.19 230 PHE A CA 1
ATOM 1873 C C . PHE A 1 230 ? 1.827 -6.851 -11.636 1.00 92.19 230 PHE A C 1
ATOM 1875 O O . PHE A 1 230 ? 1.041 -5.945 -11.919 1.00 92.19 230 PHE A O 1
ATOM 1882 N N . TRP A 1 231 ? 2.611 -7.441 -12.544 1.00 90.44 231 TRP A N 1
ATOM 1883 C CA . TRP A 1 231 ? 2.585 -7.221 -13.991 1.00 90.44 231 TRP A CA 1
ATOM 1884 C C . TRP A 1 231 ? 1.575 -8.111 -14.730 1.00 90.44 231 TRP A C 1
ATOM 1886 O O . TRP A 1 231 ? 1.322 -7.888 -15.912 1.00 90.44 231 TRP A O 1
ATOM 1896 N N . ASN A 1 232 ? 1.017 -9.129 -14.072 1.00 87.19 232 ASN A N 1
ATOM 1897 C CA . ASN A 1 232 ? 0.072 -10.048 -14.686 1.00 87.19 232 ASN A CA 1
ATOM 1898 C C . ASN A 1 232 ? -1.171 -9.284 -15.176 1.00 87.19 232 ASN A C 1
ATOM 1900 O O . ASN A 1 232 ? -1.671 -8.380 -14.507 1.00 87.19 232 ASN A O 1
ATOM 1904 N N . GLY A 1 233 ? -1.633 -9.612 -16.382 1.00 83.94 233 GLY A N 1
ATOM 1905 C CA . GLY A 1 233 ? -2.719 -8.900 -17.066 1.00 83.94 233 GLY A CA 1
ATOM 1906 C C . GLY A 1 233 ? -2.313 -7.610 -17.795 1.00 83.94 233 GLY A C 1
ATOM 1907 O O . GLY A 1 233 ? -3.090 -7.116 -18.611 1.00 83.94 233 GLY A O 1
ATOM 1908 N N . LEU A 1 234 ? -1.101 -7.082 -17.588 1.00 85.62 234 LEU A N 1
ATOM 1909 C CA . LEU A 1 234 ? -0.604 -5.920 -18.329 1.00 85.62 234 LEU A CA 1
ATOM 1910 C C . LEU A 1 234 ? 0.105 -6.346 -19.619 1.00 85.62 234 LEU A C 1
ATOM 1912 O O . LEU A 1 234 ? 0.921 -7.265 -19.632 1.00 85.62 234 LEU A O 1
ATOM 1916 N N . LYS A 1 235 ? -0.175 -5.635 -20.716 1.00 82.50 235 LYS A N 1
ATOM 1917 C CA . LYS A 1 235 ? 0.483 -5.869 -22.015 1.00 82.50 235 LYS A CA 1
ATOM 1918 C C . LYS A 1 235 ? 1.803 -5.115 -22.166 1.00 82.50 235 LYS A C 1
ATOM 1920 O O . LYS A 1 235 ? 2.680 -5.572 -22.891 1.00 82.50 235 LYS A O 1
ATOM 1925 N N . ILE A 1 236 ? 1.922 -3.958 -21.519 1.00 84.88 236 ILE A N 1
ATOM 1926 C CA . ILE A 1 236 ? 3.093 -3.073 -21.548 1.00 84.88 236 ILE A CA 1
ATOM 1927 C C . ILE A 1 236 ? 3.297 -2.456 -20.156 1.00 84.88 236 ILE A C 1
ATOM 1929 O O . ILE A 1 236 ? 2.322 -2.366 -19.400 1.00 84.88 236 ILE A O 1
ATOM 1933 N N . PRO A 1 237 ? 4.529 -2.046 -19.797 1.00 86.50 237 PRO A N 1
ATOM 1934 C CA . PRO A 1 237 ? 4.778 -1.400 -18.517 1.00 86.50 237 PRO A CA 1
ATOM 1935 C C . PRO A 1 237 ? 4.014 -0.080 -18.411 1.00 86.50 237 PRO A C 1
ATOM 1937 O O . PRO A 1 237 ? 3.829 0.635 -19.396 1.00 86.50 237 PRO A O 1
ATOM 1940 N N . LEU A 1 238 ? 3.606 0.268 -17.192 1.00 83.56 238 LEU A N 1
ATOM 1941 C CA . LEU A 1 238 ? 2.929 1.539 -16.940 1.00 83.56 238 LEU A CA 1
ATOM 1942 C C . LEU A 1 238 ? 3.873 2.755 -17.003 1.00 83.56 238 LEU A C 1
ATOM 1944 O O . LEU A 1 238 ? 3.390 3.871 -17.203 1.00 83.56 238 LEU A O 1
ATOM 1948 N N . GLY A 1 239 ? 5.187 2.527 -16.864 1.00 77.56 239 GLY A N 1
ATOM 1949 C CA . GLY A 1 239 ? 6.244 3.533 -16.987 1.00 77.56 239 GLY A CA 1
ATOM 1950 C C . GLY A 1 239 ? 6.194 4.655 -15.936 1.00 77.56 239 GLY A C 1
ATOM 1951 O O . GLY A 1 239 ? 5.234 4.765 -15.172 1.00 77.56 239 GLY A O 1
ATOM 1952 N N . PRO A 1 240 ? 7.232 5.508 -15.866 1.00 71.56 240 PRO A N 1
ATOM 1953 C CA . PRO A 1 240 ? 7.274 6.646 -14.940 1.00 71.56 240 PRO A CA 1
ATOM 1954 C C . PRO A 1 240 ? 6.345 7.799 -15.346 1.00 71.56 240 PRO A C 1
ATOM 1956 O O . PRO A 1 240 ? 5.841 8.519 -14.488 1.00 71.56 240 PRO A O 1
ATOM 1959 N N . ASN A 1 241 ? 6.117 7.971 -16.650 1.00 59.91 241 ASN A N 1
ATOM 1960 C CA . ASN A 1 241 ? 5.268 9.004 -17.229 1.00 59.91 241 ASN A CA 1
ATOM 1961 C C . ASN A 1 241 ? 4.265 8.316 -18.150 1.00 59.91 241 ASN A C 1
ATOM 1963 O O . ASN A 1 241 ? 4.685 7.646 -19.087 1.00 59.91 241 ASN A O 1
ATOM 1967 N N . GLN A 1 242 ? 2.961 8.489 -17.932 1.00 54.06 242 GLN A N 1
ATOM 1968 C CA . GLN A 1 242 ? 1.975 8.114 -18.947 1.00 54.06 242 GLN A CA 1
ATOM 1969 C C . GLN A 1 242 ? 1.969 9.210 -20.020 1.00 54.06 242 GLN A C 1
ATOM 1971 O O . GLN A 1 242 ? 1.547 10.331 -19.720 1.00 54.06 242 GLN A O 1
ATOM 1976 N N . PRO A 1 243 ? 2.416 8.955 -21.264 1.00 41.41 243 PRO A N 1
ATOM 1977 C CA . PRO A 1 243 ? 2.219 9.923 -22.329 1.00 41.41 243 PRO A CA 1
ATOM 1978 C C . PRO A 1 243 ? 0.705 10.126 -22.510 1.00 41.41 243 PRO A C 1
ATOM 1980 O O . PRO A 1 243 ? -0.022 9.130 -22.590 1.00 41.41 243 PRO A O 1
ATOM 1983 N N . PRO A 1 244 ? 0.204 11.369 -22.630 1.00 40.97 244 PRO A N 1
ATOM 1984 C CA . PRO A 1 244 ? -1.227 11.650 -22.800 1.00 40.97 244 PRO A CA 1
ATOM 1985 C C . PRO A 1 244 ? -1.874 10.927 -23.992 1.00 40.97 244 PRO A C 1
ATOM 1987 O O . PRO A 1 244 ? -3.083 10.746 -24.028 1.00 40.97 244 PRO A O 1
ATOM 1990 N N . VAL A 1 245 ? -1.068 10.510 -24.973 1.00 38.94 245 VAL A N 1
ATOM 1991 C CA . VAL A 1 245 ? -1.512 9.781 -26.170 1.00 38.94 245 VAL A CA 1
ATOM 1992 C C . VAL A 1 245 ? -1.775 8.296 -25.880 1.00 38.94 245 VAL A C 1
ATOM 1994 O O . VAL A 1 245 ? -2.613 7.683 -26.532 1.00 38.94 245 VAL A O 1
ATOM 1997 N N . LEU A 1 246 ? -1.105 7.706 -24.883 1.00 42.44 246 LEU A N 1
ATOM 1998 C CA . LEU A 1 246 ? -1.298 6.299 -24.521 1.00 42.44 246 LEU A CA 1
ATOM 1999 C C . LEU A 1 246 ? -2.382 6.103 -23.452 1.00 42.44 246 LEU A C 1
ATOM 2001 O O . LEU A 1 246 ? -2.948 5.017 -23.374 1.00 42.44 246 LEU A O 1
ATOM 2005 N N . SER A 1 247 ? -2.731 7.129 -22.665 1.00 45.47 247 SER A N 1
ATOM 2006 C CA . SER A 1 247 ? -3.785 7.030 -21.638 1.00 45.47 247 SER A CA 1
ATOM 2007 C C . SER A 1 247 ? -5.146 6.620 -22.224 1.00 45.47 247 SER A C 1
ATOM 2009 O O . SER A 1 247 ? -5.864 5.825 -21.616 1.00 45.47 247 SER A O 1
ATOM 2011 N N . GLN A 1 248 ? -5.460 7.058 -23.449 1.00 40.66 248 GLN A N 1
ATOM 2012 C CA . GLN A 1 248 ? -6.652 6.625 -24.189 1.00 40.66 248 GLN A CA 1
ATOM 2013 C C . GLN A 1 248 ? -6.620 5.126 -24.536 1.00 40.66 248 GLN A C 1
ATOM 2015 O O . GLN A 1 248 ? -7.632 4.453 -24.396 1.00 40.66 248 GLN A O 1
ATOM 2020 N N . TYR A 1 249 ? -5.453 4.570 -24.880 1.00 40.72 249 TYR A N 1
ATOM 2021 C CA . TYR A 1 249 ? -5.294 3.136 -25.165 1.00 40.72 249 TYR A CA 1
ATOM 2022 C C . TYR A 1 249 ? -5.316 2.253 -23.908 1.00 40.72 249 TYR A C 1
ATOM 2024 O O . TYR A 1 249 ? -5.647 1.072 -23.996 1.00 40.72 249 TYR A O 1
ATOM 2032 N N . PHE A 1 250 ? -4.958 2.800 -22.744 1.00 46.62 250 PHE A N 1
ATOM 2033 C CA . PHE A 1 250 ? -4.974 2.083 -21.464 1.00 46.62 250 PHE A CA 1
ATOM 2034 C C . PHE A 1 250 ? -6.340 2.079 -20.773 1.00 46.62 250 PHE A C 1
ATOM 2036 O O . PHE A 1 250 ? -6.602 1.185 -19.970 1.00 46.62 250 PHE A O 1
ATOM 2043 N N . SER A 1 251 ? -7.216 3.033 -21.104 1.00 43.31 251 SER A N 1
ATOM 2044 C CA . SER A 1 251 ? -8.590 3.084 -20.579 1.00 43.31 251 SER A CA 1
ATOM 2045 C C . SER A 1 251 ? -9.424 1.890 -21.059 1.00 43.31 251 SER A C 1
ATOM 2047 O O . SER A 1 251 ? -10.292 1.415 -20.337 1.00 43.31 251 SER A O 1
ATOM 2049 N N . ASP A 1 252 ? -9.093 1.362 -22.241 1.00 40.34 252 ASP A N 1
ATOM 2050 C CA . ASP A 1 252 ? -9.758 0.215 -22.866 1.00 40.34 252 ASP A CA 1
ATOM 2051 C C . ASP A 1 252 ? -9.181 -1.149 -22.434 1.00 40.34 252 ASP A C 1
ATOM 2053 O O . ASP A 1 252 ? -9.692 -2.196 -22.833 1.00 40.34 252 ASP A O 1
ATOM 2057 N N . GLN A 1 253 ? -8.109 -1.179 -21.629 1.00 44.44 253 GLN A N 1
ATOM 2058 C CA . GLN A 1 253 ? -7.457 -2.429 -21.198 1.00 44.44 253 GLN A CA 1
ATOM 2059 C C . GLN A 1 253 ? -7.887 -2.917 -19.806 1.00 44.44 253 GLN A C 1
ATOM 2061 O O . GLN A 1 253 ? -7.499 -4.014 -19.414 1.00 44.44 253 GLN A O 1
ATOM 2066 N N . SER A 1 254 ? -8.712 -2.157 -19.079 1.00 35.00 254 SER A N 1
ATOM 2067 C CA . SER A 1 254 ? -9.250 -2.523 -17.757 1.00 35.00 254 SER A CA 1
ATOM 2068 C C . SER A 1 254 ? -10.503 -3.408 -17.805 1.00 35.00 254 SER A C 1
ATOM 2070 O O . SER A 1 254 ? -11.104 -3.670 -16.766 1.00 35.00 254 SER A O 1
ATOM 2072 N N . ILE A 1 255 ? -10.893 -3.905 -18.983 1.00 34.88 255 ILE A N 1
ATOM 2073 C CA . ILE A 1 255 ? -11.996 -4.859 -19.128 1.00 34.88 255 ILE A CA 1
ATOM 2074 C C . ILE A 1 255 ? -11.433 -6.205 -19.581 1.00 34.88 255 ILE A C 1
ATOM 2076 O O . ILE A 1 255 ? -11.229 -6.435 -20.776 1.00 34.88 255 ILE A O 1
ATOM 2080 N N . LYS A 1 256 ? -11.209 -7.093 -18.609 1.00 30.70 256 LYS A N 1
ATOM 2081 C CA . LYS A 1 256 ? -11.531 -8.524 -18.678 1.00 30.70 256 LYS A CA 1
ATOM 2082 C C . LYS A 1 256 ? -11.484 -9.153 -17.294 1.00 30.70 256 LYS A C 1
ATOM 2084 O O . LYS A 1 256 ? -10.488 -8.912 -16.583 1.00 30.70 256 LYS A O 1
#

Radius of gyration: 18.47 Å; chains: 1; bounding box: 44×38×53 Å

pLDDT: mean 78.88, std 17.44, range [30.7, 97.31]